Protein AF-A0AAV4A897-F1 (afdb_monomer)

Structure (mmCIF, N/CA/C/O backbone):
data_AF-A0AAV4A897-F1
#
_entry.id   AF-A0AAV4A897-F1
#
loop_
_atom_site.group_PDB
_atom_site.id
_atom_site.type_symbol
_atom_site.label_atom_id
_atom_site.label_alt_id
_atom_site.label_comp_id
_atom_site.label_asym_id
_atom_site.label_entity_id
_atom_site.label_seq_id
_atom_site.pdbx_PDB_ins_code
_atom_site.Cartn_x
_atom_site.Cartn_y
_atom_site.Cartn_z
_atom_site.occupancy
_atom_site.B_iso_or_equiv
_atom_site.auth_seq_id
_atom_site.auth_comp_id
_atom_site.auth_asym_id
_atom_site.auth_atom_id
_atom_site.pdbx_PDB_model_num
ATOM 1 N N . MET A 1 1 ? -4.671 37.071 17.612 1.00 38.84 1 MET A N 1
ATOM 2 C CA . MET A 1 1 ? -4.736 35.787 16.879 1.00 38.84 1 MET A CA 1
ATOM 3 C C . MET A 1 1 ? -3.313 35.300 16.683 1.00 38.84 1 MET A C 1
ATOM 5 O O . MET A 1 1 ? -2.559 36.040 16.060 1.00 38.84 1 MET A O 1
ATOM 9 N N . PRO A 1 2 ? -2.900 34.143 17.225 1.00 38.94 2 PRO A N 1
ATOM 10 C CA . PRO A 1 2 ? -1.645 33.551 16.794 1.00 38.94 2 PRO A CA 1
ATOM 11 C C . PRO A 1 2 ? -1.802 33.059 15.344 1.00 38.94 2 PRO A C 1
ATOM 13 O O . PRO A 1 2 ? -2.909 32.668 14.957 1.00 38.94 2 PRO A O 1
ATOM 16 N N . PRO A 1 3 ? -0.744 33.116 14.521 1.00 38.81 3 PRO A N 1
ATOM 17 C CA . PRO A 1 3 ? -0.807 32.648 13.144 1.00 38.81 3 PRO A CA 1
ATOM 18 C C . PRO A 1 3 ? -1.115 31.147 13.117 1.00 38.81 3 PRO A C 1
ATOM 20 O O . PRO A 1 3 ? -0.417 30.345 13.740 1.00 38.81 3 PRO A O 1
ATOM 23 N N . LEU A 1 4 ? -2.169 30.770 12.390 1.00 30.62 4 LEU A N 1
ATOM 24 C CA . LEU A 1 4 ? -2.456 29.379 12.061 1.00 30.62 4 LEU A CA 1
ATOM 25 C C . LEU A 1 4 ? -1.345 28.907 11.114 1.00 30.62 4 LEU A C 1
ATOM 27 O O . LEU A 1 4 ? -1.314 29.287 9.945 1.00 30.62 4 LEU A O 1
ATOM 31 N N . LYS A 1 5 ? -0.401 28.109 11.615 1.00 40.81 5 LYS A N 1
ATOM 32 C CA . LYS A 1 5 ? 0.577 27.428 10.765 1.00 40.81 5 LYS A CA 1
ATOM 33 C C . LYS A 1 5 ? -0.136 26.257 10.089 1.00 40.81 5 LYS A C 1
ATOM 35 O O . LYS A 1 5 ? -0.139 25.146 10.607 1.00 40.81 5 LYS A O 1
ATOM 40 N N . ALA A 1 6 ? -0.817 26.537 8.982 1.00 40.38 6 ALA A N 1
ATOM 41 C CA . ALA A 1 6 ? -1.413 25.507 8.144 1.00 40.38 6 ALA A CA 1
ATOM 42 C C . ALA A 1 6 ? -0.297 24.809 7.350 1.00 40.38 6 ALA A C 1
ATOM 44 O O . ALA A 1 6 ? 0.425 25.445 6.587 1.00 40.38 6 ALA A O 1
ATOM 45 N N . PHE A 1 7 ? -0.137 23.509 7.587 1.00 42.56 7 PHE A N 1
ATOM 46 C CA . PHE A 1 7 ? 0.743 22.605 6.848 1.00 42.56 7 PHE A CA 1
ATOM 47 C C . PHE A 1 7 ? -0.087 21.992 5.711 1.00 42.56 7 PHE A C 1
ATOM 49 O O . PHE A 1 7 ? -0.765 20.990 5.912 1.00 42.56 7 PHE A O 1
ATOM 56 N N . MET A 1 8 ? -0.107 22.619 4.537 1.00 52.78 8 MET A N 1
ATOM 57 C CA . MET A 1 8 ? -0.691 22.024 3.328 1.00 52.78 8 MET A CA 1
ATOM 58 C C . MET A 1 8 ? 0.331 22.128 2.198 1.00 52.78 8 MET A C 1
ATOM 60 O O . MET A 1 8 ? 0.212 22.973 1.318 1.00 52.78 8 MET A O 1
ATOM 64 N N . ASP A 1 9 ? 1.359 21.281 2.268 1.00 69.38 9 ASP A N 1
ATOM 65 C CA . ASP A 1 9 ? 2.384 21.154 1.221 1.00 69.38 9 ASP A CA 1
ATOM 66 C C . ASP A 1 9 ? 2.039 20.040 0.209 1.00 69.38 9 ASP A C 1
ATOM 68 O O . ASP A 1 9 ? 2.544 20.049 -0.914 1.00 69.38 9 ASP A O 1
ATOM 72 N N . ASP A 1 10 ? 1.164 19.099 0.585 1.00 75.56 10 ASP A N 1
ATOM 73 C CA . ASP A 1 10 ? 0.834 17.914 -0.210 1.00 75.56 10 ASP A CA 1
ATOM 74 C C . ASP A 1 10 ? -0.560 18.033 -0.848 1.00 75.56 10 ASP A C 1
ATOM 76 O O . ASP A 1 10 ? -1.549 18.357 -0.191 1.00 75.56 10 ASP A O 1
ATOM 80 N N . THR A 1 11 ? -0.649 17.750 -2.150 1.00 76.50 11 THR A N 1
ATOM 81 C CA . THR A 1 11 ? -1.898 17.730 -2.932 1.00 76.50 11 THR A CA 1
ATOM 82 C C . THR A 1 11 ? -2.012 16.393 -3.660 1.00 76.50 11 THR A C 1
ATOM 84 O O . THR A 1 11 ? -1.052 15.949 -4.284 1.00 76.50 11 THR A O 1
ATOM 87 N N . THR A 1 12 ? -3.184 15.754 -3.601 1.00 82.75 12 THR A N 1
ATOM 88 C CA . THR A 1 12 ? -3.476 14.498 -4.316 1.00 82.75 12 THR A CA 1
ATOM 89 C C . THR A 1 12 ? -4.586 14.725 -5.337 1.00 82.75 12 THR A C 1
ATOM 91 O O . THR A 1 12 ? -5.592 15.359 -5.026 1.00 82.75 12 THR A O 1
ATOM 94 N N . ILE A 1 13 ? -4.411 14.200 -6.551 1.00 82.75 13 ILE A N 1
ATOM 95 C CA . ILE A 1 13 ? -5.357 14.335 -7.666 1.00 82.75 13 ILE A CA 1
ATOM 96 C C . ILE A 1 13 ? -5.696 12.935 -8.165 1.00 82.75 13 ILE A C 1
ATOM 98 O O . ILE A 1 13 ? -4.797 12.136 -8.423 1.00 82.75 13 ILE A O 1
ATOM 102 N N . ILE A 1 14 ? -6.987 12.647 -8.320 1.00 85.62 14 ILE A N 1
ATOM 103 C CA . ILE A 1 14 ? -7.479 11.378 -8.857 1.00 85.62 14 ILE A CA 1
ATOM 104 C C . ILE A 1 14 ? -8.308 11.696 -10.098 1.00 85.62 14 ILE A C 1
ATOM 106 O O . ILE A 1 14 ? -9.318 12.393 -10.017 1.00 85.62 14 ILE A O 1
ATOM 110 N N . CYS A 1 15 ? -7.879 11.181 -11.246 1.00 85.75 15 CYS A N 1
ATOM 111 C CA . CYS A 1 15 ? -8.521 11.406 -12.537 1.00 85.75 15 CYS A CA 1
ATOM 112 C C . CYS A 1 15 ? -8.692 10.075 -13.271 1.00 85.75 15 CYS A C 1
ATOM 114 O O . CYS A 1 15 ? -7.855 9.181 -13.163 1.00 85.75 15 CYS A O 1
ATOM 116 N N . SER A 1 16 ? -9.775 9.950 -14.039 1.00 86.81 16 SER A N 1
ATOM 117 C CA . SER A 1 16 ? -10.084 8.730 -14.800 1.00 86.81 16 SER A CA 1
ATOM 118 C C . SER A 1 16 ? -9.515 8.737 -16.224 1.00 86.81 16 SER A C 1
ATOM 120 O O . SER A 1 16 ? -9.394 7.677 -16.839 1.00 86.81 16 SER A O 1
ATOM 122 N N . LYS A 1 17 ? -9.162 9.916 -16.756 1.00 87.31 17 LYS A N 1
ATOM 123 C CA . LYS A 1 17 ? -8.673 10.117 -18.127 1.00 87.31 17 LYS A CA 1
ATOM 124 C C . LYS A 1 17 ? -7.277 10.725 -18.129 1.00 87.31 17 LYS A C 1
ATOM 126 O O . LYS A 1 17 ? -7.036 11.725 -17.464 1.00 87.31 17 LYS A O 1
ATOM 131 N N . GLU A 1 18 ? -6.391 10.167 -18.950 1.00 88.12 18 GLU A N 1
ATOM 132 C CA . GLU A 1 18 ? -5.000 10.616 -19.073 1.00 88.12 18 GLU A CA 1
ATOM 133 C C . GLU A 1 18 ? -4.883 12.083 -19.526 1.00 88.12 18 GLU A C 1
ATOM 135 O O . GLU A 1 18 ? -4.184 12.869 -18.887 1.00 88.12 18 GLU A O 1
ATOM 140 N N . ASP A 1 19 ? -5.602 12.474 -20.584 1.00 89.38 19 ASP A N 1
ATOM 141 C CA . ASP A 1 19 ? -5.562 13.843 -21.124 1.00 89.38 19 ASP A CA 1
ATOM 142 C C . ASP A 1 19 ? -6.031 14.891 -20.110 1.00 89.38 19 ASP A C 1
ATOM 144 O O . ASP A 1 19 ? -5.521 16.011 -20.062 1.00 89.38 19 ASP A O 1
ATOM 148 N N . GLU A 1 20 ? -7.016 14.527 -19.291 1.00 89.88 20 GLU A N 1
ATOM 149 C CA . GLU A 1 20 ? -7.545 15.389 -18.242 1.00 89.88 20 GLU A CA 1
ATOM 150 C C . GLU A 1 20 ? -6.505 15.593 -17.141 1.00 89.88 20 GLU A C 1
ATOM 152 O O . GLU A 1 20 ? -6.225 16.735 -16.776 1.00 89.88 20 GLU A O 1
ATOM 157 N N . THR A 1 21 ? -5.853 14.514 -16.696 1.00 88.81 21 THR A N 1
ATOM 158 C CA . THR A 1 21 ? -4.744 14.587 -15.740 1.00 88.81 21 THR A CA 1
ATOM 159 C C . THR A 1 21 ? -3.630 15.496 -16.253 1.00 88.81 21 THR A C 1
ATOM 161 O O . THR A 1 21 ? -3.176 16.371 -15.521 1.00 88.81 21 THR A O 1
ATOM 164 N N . ARG A 1 22 ? -3.216 15.348 -17.522 1.00 89.62 22 ARG A N 1
ATOM 165 C CA . ARG A 1 22 ? -2.168 16.195 -18.124 1.00 89.62 22 ARG A CA 1
ATOM 166 C C . ARG A 1 22 ? -2.551 17.675 -18.079 1.00 89.62 22 ARG A C 1
ATOM 168 O O . ARG A 1 22 ? -1.757 18.492 -17.625 1.00 89.62 22 ARG A O 1
ATOM 175 N N . ARG A 1 23 ? -3.783 18.016 -18.474 1.00 90.38 23 ARG A N 1
ATOM 176 C CA . ARG A 1 23 ? -4.293 19.400 -18.436 1.00 90.38 23 ARG A CA 1
ATOM 177 C C . ARG A 1 23 ? -4.340 19.973 -17.022 1.00 90.38 23 ARG A C 1
ATOM 179 O O . ARG A 1 23 ? -3.992 21.135 -16.826 1.00 90.38 23 ARG A O 1
ATOM 186 N N . ILE A 1 24 ? -4.785 19.176 -16.051 1.00 90.00 24 ILE A N 1
ATOM 187 C CA . ILE A 1 24 ? -4.862 19.597 -14.649 1.00 90.00 24 ILE A CA 1
ATOM 188 C C . ILE A 1 24 ? -3.462 19.855 -14.094 1.00 90.00 24 ILE A C 1
ATOM 190 O O . ILE A 1 24 ? -3.252 20.888 -13.463 1.00 90.00 24 ILE A O 1
ATOM 194 N N . LEU A 1 25 ? -2.503 18.963 -14.359 1.00 88.88 25 LEU A N 1
ATOM 195 C CA . LEU A 1 25 ? -1.125 19.121 -13.896 1.00 88.88 25 LEU A CA 1
ATOM 196 C C . LEU A 1 25 ? -0.471 20.378 -14.471 1.00 88.88 25 LEU A C 1
ATOM 198 O O . LEU A 1 25 ? 0.101 21.141 -13.702 1.00 88.88 25 LEU A O 1
ATOM 202 N N . THR A 1 26 ? -0.626 20.650 -15.772 1.00 89.25 26 THR A N 1
ATOM 203 C CA . THR A 1 26 ? -0.133 21.899 -16.380 1.00 89.25 26 THR A CA 1
ATOM 204 C C . THR A 1 26 ? -0.735 23.124 -15.699 1.00 89.25 26 THR A C 1
ATOM 206 O O . THR A 1 26 ? -0.014 24.025 -15.286 1.00 89.25 26 THR A O 1
ATOM 209 N N . ARG A 1 27 ? -2.058 23.137 -15.501 1.00 89.50 27 ARG A N 1
ATOM 210 C CA . ARG A 1 27 ? -2.734 24.280 -14.881 1.00 89.50 27 ARG A CA 1
ATOM 211 C C . ARG A 1 27 ? -2.333 24.482 -13.419 1.00 89.50 27 ARG A C 1
ATOM 213 O O . ARG A 1 27 ? -2.303 25.614 -12.948 1.00 89.50 27 ARG A O 1
ATOM 220 N N . LEU A 1 28 ? -2.063 23.404 -12.689 1.00 88.12 28 LEU A N 1
ATOM 221 C CA . LEU A 1 28 ? -1.556 23.492 -11.323 1.00 88.12 28 LEU A CA 1
ATOM 222 C C . LEU A 1 28 ? -0.128 24.022 -11.283 1.00 88.12 28 LEU A C 1
ATOM 224 O O . LEU A 1 28 ? 0.173 24.824 -10.407 1.00 88.12 28 LEU A O 1
ATOM 228 N N . ASP A 1 29 ? 0.721 23.620 -12.224 1.00 87.38 29 ASP A N 1
ATOM 229 C CA . ASP A 1 29 ? 2.084 24.140 -12.339 1.00 87.38 29 ASP A CA 1
ATOM 230 C C . ASP A 1 29 ? 2.070 25.656 -12.606 1.00 87.38 29 ASP A C 1
ATOM 232 O O . ASP A 1 29 ? 2.740 26.418 -11.909 1.00 87.38 29 ASP A O 1
ATOM 236 N N . ASP A 1 30 ? 1.193 26.114 -13.509 1.00 85.62 30 ASP A N 1
ATOM 237 C CA . ASP A 1 30 ? 0.976 27.541 -13.785 1.00 85.62 30 ASP A CA 1
ATOM 238 C C . ASP A 1 30 ? 0.516 28.309 -12.534 1.00 85.62 30 ASP A C 1
ATOM 240 O O . ASP A 1 30 ? 1.009 29.401 -12.241 1.00 85.62 30 ASP A O 1
ATOM 244 N N . LEU A 1 31 ? -0.427 27.743 -11.772 1.00 85.75 31 LEU A N 1
ATOM 245 C CA . LEU A 1 31 ? -0.936 28.353 -10.540 1.00 85.75 31 LEU A CA 1
ATOM 246 C C . LEU A 1 31 ? 0.133 28.417 -9.447 1.00 85.75 31 LEU A C 1
ATOM 248 O O . LEU A 1 31 ? 0.250 29.437 -8.767 1.00 85.75 31 LEU A O 1
ATOM 252 N N . MET A 1 32 ? 0.920 27.354 -9.279 1.00 84.44 32 MET A N 1
ATOM 253 C CA . MET A 1 32 ? 2.013 27.334 -8.308 1.00 84.44 32 MET A CA 1
ATOM 254 C C . MET A 1 32 ? 3.081 28.355 -8.684 1.00 84.44 32 MET A C 1
ATOM 256 O O . MET A 1 32 ? 3.470 29.159 -7.836 1.00 84.44 32 MET A O 1
ATOM 260 N N . SER A 1 33 ? 3.454 28.411 -9.964 1.00 84.25 33 SER A N 1
ATOM 261 C CA . SER A 1 33 ? 4.367 29.419 -10.502 1.00 84.25 33 SER A CA 1
ATOM 262 C C . SER A 1 33 ? 3.859 30.843 -10.244 1.00 84.25 33 SER A C 1
ATOM 264 O O . SER A 1 33 ? 4.605 31.693 -9.747 1.00 84.25 33 SER A O 1
ATOM 266 N N . TRP A 1 34 ? 2.561 31.099 -10.457 1.00 84.81 34 TRP A N 1
ATOM 267 C CA . TRP A 1 34 ? 1.932 32.393 -10.160 1.00 84.81 34 TRP A CA 1
ATOM 268 C C . TRP A 1 34 ? 2.015 32.767 -8.672 1.00 84.81 34 TRP A C 1
ATOM 270 O O . TRP A 1 34 ? 2.308 33.913 -8.325 1.00 84.81 34 TRP A O 1
ATOM 280 N N . CYS A 1 35 ? 1.850 31.786 -7.785 1.00 85.44 35 CYS A N 1
ATOM 281 C CA . CYS A 1 35 ? 2.023 31.935 -6.340 1.00 85.44 35 CYS A CA 1
ATOM 282 C C . CYS A 1 35 ? 3.497 31.999 -5.891 1.00 85.44 35 CYS A C 1
ATOM 284 O O . CYS A 1 35 ? 3.757 32.081 -4.689 1.00 85.44 35 CYS A O 1
ATOM 286 N N . ARG A 1 36 ? 4.466 31.983 -6.822 1.00 84.00 36 ARG A N 1
ATOM 287 C CA . ARG A 1 36 ? 5.915 31.881 -6.554 1.00 84.00 36 ARG A CA 1
ATOM 288 C C . ARG A 1 36 ? 6.293 30.628 -5.757 1.00 84.00 36 ARG A C 1
ATOM 290 O O . ARG A 1 36 ? 7.209 30.654 -4.934 1.00 84.00 36 ARG A O 1
ATOM 297 N N . MET A 1 37 ? 5.574 29.541 -5.998 1.00 84.38 37 MET A N 1
ATOM 298 C CA . MET A 1 37 ? 5.828 28.213 -5.457 1.00 84.38 37 MET A CA 1
ATOM 299 C C . MET A 1 37 ? 6.210 27.263 -6.594 1.00 84.38 37 MET A C 1
ATOM 301 O O . MET A 1 37 ? 5.876 27.488 -7.752 1.00 84.38 37 MET A O 1
ATOM 305 N N . GLU A 1 38 ? 6.900 26.179 -6.260 1.00 83.94 38 GLU A N 1
ATOM 306 C CA . GLU A 1 38 ? 7.321 25.173 -7.234 1.00 83.94 38 GLU A CA 1
ATOM 307 C C . GLU A 1 38 ? 7.051 23.782 -6.666 1.00 83.94 38 GLU A C 1
ATOM 309 O O . GLU A 1 38 ? 7.370 23.491 -5.503 1.00 83.94 38 GLU A O 1
ATOM 314 N N . PHE A 1 39 ? 6.479 22.904 -7.487 1.00 84.25 39 PHE A N 1
ATOM 315 C CA . PHE A 1 39 ? 6.417 21.493 -7.146 1.00 84.25 39 PHE A CA 1
ATOM 316 C C . PHE A 1 39 ? 7.813 20.892 -7.183 1.00 84.25 39 PHE A C 1
ATOM 318 O O . PHE A 1 39 ? 8.571 21.093 -8.119 1.00 84.25 39 PHE A O 1
ATOM 325 N N . LYS A 1 40 ? 8.150 20.076 -6.185 1.00 83.69 40 LYS A N 1
ATOM 326 C CA . LYS A 1 40 ? 9.402 19.313 -6.194 1.00 83.69 40 LYS A CA 1
ATOM 327 C C . LYS A 1 40 ? 9.151 17.997 -6.922 1.00 83.69 40 LYS A C 1
ATOM 329 O O . LYS A 1 40 ? 8.539 17.111 -6.313 1.00 83.69 40 LYS A O 1
ATOM 334 N N . PRO A 1 41 ? 9.656 17.766 -8.146 1.00 82.00 41 PRO A N 1
ATOM 335 C CA . PRO A 1 41 ? 9.303 16.546 -8.874 1.00 82.00 41 PRO A CA 1
ATOM 336 C C . PRO A 1 41 ? 9.863 15.299 -8.189 1.00 82.00 41 PRO A C 1
ATOM 338 O O . PRO A 1 41 ? 9.193 14.278 -8.086 1.00 82.00 41 PRO A O 1
ATOM 341 N N . LYS A 1 42 ? 11.035 15.426 -7.547 1.00 76.88 42 LYS A N 1
ATOM 342 C CA . LYS A 1 42 ? 11.621 14.387 -6.677 1.00 76.88 42 LYS A CA 1
ATOM 343 C C . LYS A 1 42 ? 10.712 13.960 -5.519 1.00 76.88 42 LYS A C 1
ATOM 345 O O . LYS A 1 42 ? 10.880 12.852 -5.005 1.00 76.88 42 LYS A O 1
ATOM 350 N N . LYS A 1 43 ? 9.782 14.816 -5.085 1.00 78.94 43 LYS A N 1
ATOM 351 C CA . LYS A 1 43 ? 8.792 14.522 -4.036 1.00 78.94 43 LYS A CA 1
ATOM 352 C C . LYS A 1 43 ? 7.399 14.211 -4.587 1.00 78.94 43 LYS A C 1
ATOM 354 O O . LYS A 1 43 ? 6.613 13.596 -3.884 1.00 78.94 43 LYS A O 1
ATOM 359 N N . SER A 1 44 ? 7.123 14.584 -5.831 1.00 82.06 44 SER A N 1
ATOM 360 C CA . SER A 1 44 ? 5.859 14.292 -6.502 1.00 82.06 44 SER A CA 1
ATOM 361 C C . SER A 1 44 ? 5.808 12.815 -6.890 1.00 82.06 44 SER A C 1
ATOM 363 O O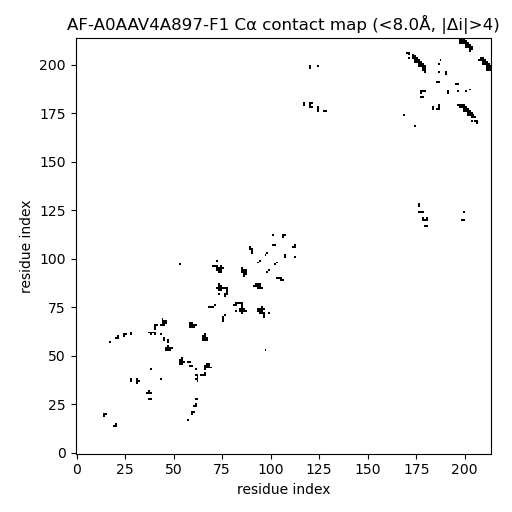 . SER A 1 44 ? 6.843 12.208 -7.173 1.00 82.06 44 SER A O 1
ATOM 365 N N . ARG A 1 45 ? 4.623 12.206 -6.880 1.00 81.12 45 ARG A N 1
ATOM 366 C CA . ARG A 1 45 ? 4.411 10.809 -7.290 1.00 81.12 45 ARG A CA 1
ATOM 367 C C . ARG A 1 45 ? 3.206 10.737 -8.215 1.00 81.12 45 ARG A C 1
ATOM 369 O O . ARG A 1 45 ? 2.263 11.503 -8.045 1.00 81.12 45 ARG A O 1
ATOM 376 N N . SER A 1 46 ? 3.244 9.826 -9.180 1.00 85.94 46 SER A N 1
ATOM 377 C CA . SER A 1 46 ? 2.097 9.525 -10.031 1.00 85.94 46 SER A CA 1
ATOM 378 C C . SER A 1 46 ? 1.942 8.011 -10.158 1.00 85.94 46 SER A C 1
ATOM 380 O O . SER A 1 46 ? 2.933 7.279 -10.142 1.00 85.94 46 SER A O 1
ATOM 382 N N . LEU A 1 47 ? 0.694 7.550 -10.229 1.00 82.88 47 LEU A N 1
ATOM 383 C CA . LEU A 1 47 ? 0.349 6.144 -10.393 1.00 82.88 47 LEU A CA 1
ATOM 384 C C . LEU A 1 47 ? -0.779 6.035 -11.417 1.00 82.88 47 LEU A C 1
ATOM 386 O O . LEU A 1 47 ? -1.857 6.595 -11.224 1.00 82.88 47 LEU A O 1
ATOM 390 N N . SER A 1 48 ? -0.523 5.298 -12.491 1.00 83.31 48 SER A N 1
ATOM 391 C CA . SER A 1 48 ? -1.484 5.042 -13.562 1.00 83.31 48 SER A CA 1
ATOM 392 C C . SER A 1 48 ? -2.003 3.614 -13.436 1.00 83.31 48 SER A C 1
ATOM 394 O O . SER A 1 48 ? -1.210 2.677 -13.377 1.00 83.31 48 SER A O 1
ATOM 396 N N . ILE A 1 49 ? -3.324 3.429 -13.396 1.00 82.12 49 ILE A N 1
ATOM 397 C CA . ILE A 1 49 ? -3.953 2.106 -13.278 1.00 82.12 49 ILE A CA 1
ATOM 398 C C . ILE A 1 49 ? -4.936 1.913 -14.432 1.00 82.12 49 ILE A C 1
ATOM 400 O O . ILE A 1 49 ? -5.841 2.720 -14.636 1.00 82.12 49 ILE A O 1
ATOM 404 N N . ARG A 1 50 ? -4.796 0.808 -15.169 1.00 80.94 50 ARG A N 1
ATOM 405 C CA . ARG A 1 50 ? -5.686 0.414 -16.265 1.00 80.94 50 ARG A CA 1
ATOM 406 C C . ARG A 1 50 ? -6.161 -1.019 -16.043 1.00 80.94 50 ARG A C 1
ATOM 408 O O . ARG A 1 50 ? -5.358 -1.941 -15.951 1.00 80.94 50 ARG A O 1
ATOM 415 N N . ARG A 1 51 ? -7.485 -1.219 -15.971 1.00 82.88 51 ARG A N 1
ATOM 416 C CA . ARG A 1 51 ? -8.118 -2.540 -15.739 1.00 82.88 51 ARG A CA 1
ATOM 417 C C . ARG A 1 51 ? -7.549 -3.276 -14.511 1.00 82.88 51 ARG A C 1
ATOM 419 O O . ARG A 1 51 ? -7.278 -4.471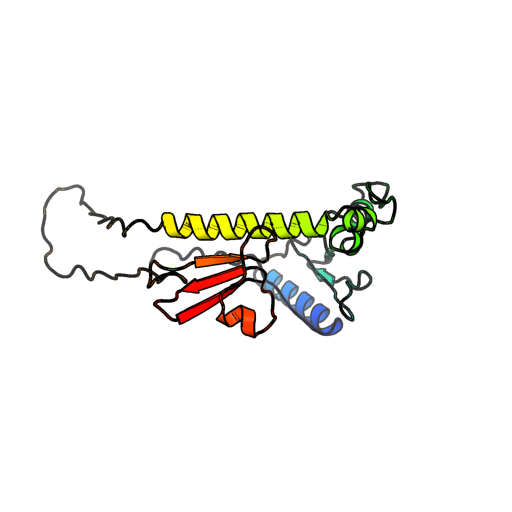 -14.570 1.00 82.88 51 ARG A O 1
ATOM 426 N N . GLY A 1 52 ? -7.332 -2.543 -13.417 1.00 75.38 52 GLY A N 1
ATOM 427 C CA . GLY A 1 52 ? -6.817 -3.096 -12.159 1.00 75.38 52 GLY A CA 1
ATOM 428 C C . GLY A 1 52 ? -5.323 -3.438 -12.155 1.00 75.38 52 GLY A C 1
ATOM 429 O O . GLY A 1 52 ? -4.843 -3.983 -11.169 1.00 75.38 52 GLY A O 1
ATOM 430 N N . LYS A 1 53 ? -4.581 -3.119 -13.223 1.00 70.69 53 LYS A N 1
ATOM 431 C CA . LYS A 1 53 ? -3.124 -3.283 -13.292 1.00 70.69 53 LYS A CA 1
ATOM 432 C C . LYS A 1 53 ? -2.437 -1.934 -13.420 1.00 70.69 53 LYS A C 1
ATOM 434 O O . LYS A 1 53 ? -2.992 -1.017 -14.023 1.00 70.69 53 LYS A O 1
ATOM 439 N N . ILE A 1 54 ? -1.236 -1.824 -12.862 1.00 76.88 54 ILE A N 1
ATOM 440 C CA . ILE A 1 54 ? -0.405 -0.627 -13.007 1.00 76.88 54 ILE A CA 1
ATOM 441 C C . ILE A 1 54 ? 0.019 -0.516 -14.476 1.00 76.88 54 ILE A C 1
ATOM 443 O O . ILE A 1 54 ? 0.532 -1.473 -15.053 1.00 76.88 54 ILE A O 1
ATOM 447 N N . ASP A 1 55 ? -0.225 0.642 -15.082 1.00 78.81 55 ASP A N 1
ATOM 448 C CA . ASP A 1 55 ? 0.152 0.942 -16.461 1.00 78.81 55 ASP A CA 1
ATOM 449 C C . ASP A 1 55 ? 1.421 1.801 -16.470 1.00 78.81 55 ASP A C 1
ATOM 451 O O . ASP A 1 55 ? 1.369 3.029 -16.420 1.00 78.81 55 ASP A O 1
ATOM 455 N N . GLU A 1 56 ? 2.582 1.142 -16.503 1.00 73.12 56 GLU A N 1
ATOM 456 C CA . GLU A 1 56 ? 3.889 1.813 -16.490 1.00 73.12 56 GLU A CA 1
ATOM 457 C C . GLU A 1 56 ? 4.188 2.612 -17.772 1.00 73.12 56 GLU A C 1
ATOM 459 O O . GLU A 1 56 ? 5.151 3.380 -17.792 1.00 73.12 56 GLU A O 1
ATOM 464 N N . ALA A 1 57 ? 3.401 2.435 -18.842 1.00 74.75 57 ALA A N 1
ATOM 465 C CA . ALA A 1 57 ? 3.585 3.175 -20.088 1.00 74.75 57 ALA A CA 1
ATOM 466 C C . ALA A 1 57 ? 3.061 4.615 -19.986 1.00 74.75 57 ALA A C 1
ATOM 468 O O . ALA A 1 57 ? 3.521 5.490 -20.721 1.00 74.75 57 ALA A O 1
ATOM 469 N N . ILE A 1 58 ? 2.118 4.872 -19.074 1.00 80.19 58 ILE A N 1
ATOM 470 C CA . ILE A 1 58 ? 1.566 6.207 -18.855 1.00 80.19 58 ILE A CA 1
ATOM 471 C C . ILE A 1 58 ? 2.332 6.894 -17.735 1.00 80.19 58 ILE A C 1
ATOM 473 O O . ILE A 1 58 ? 2.178 6.568 -16.555 1.00 80.19 58 ILE A O 1
ATOM 477 N N . THR A 1 59 ? 3.090 7.916 -18.111 1.00 80.06 59 THR A N 1
ATOM 478 C CA . THR A 1 59 ? 3.774 8.802 -17.176 1.00 80.06 59 THR A CA 1
ATOM 479 C C . THR A 1 59 ? 3.266 10.232 -17.288 1.00 80.06 59 THR A C 1
ATOM 481 O O . THR A 1 59 ? 2.856 10.709 -18.356 1.00 80.06 59 THR A O 1
ATOM 484 N N . PHE A 1 60 ? 3.308 10.931 -16.159 1.00 85.44 60 PHE A N 1
ATOM 485 C CA . PHE A 1 60 ? 2.921 12.329 -16.048 1.00 85.44 60 PHE A CA 1
ATOM 486 C C . PHE A 1 60 ? 4.132 13.192 -15.725 1.00 85.44 60 PHE A C 1
ATOM 488 O O . PHE A 1 60 ? 5.117 12.714 -15.170 1.00 85.44 60 PHE A O 1
ATOM 495 N N . THR A 1 61 ? 4.064 14.469 -16.074 1.00 84.38 61 THR A N 1
ATOM 496 C CA . THR A 1 61 ? 5.139 15.437 -15.847 1.00 84.38 61 THR A CA 1
ATOM 497 C C . THR A 1 61 ? 4.669 16.530 -14.902 1.00 84.38 61 THR A C 1
ATOM 499 O O . THR A 1 61 ? 3.547 17.013 -15.039 1.00 84.38 61 THR A O 1
ATOM 502 N N . VAL A 1 62 ? 5.530 16.924 -13.968 1.00 83.12 62 VAL A N 1
ATOM 503 C CA . VAL A 1 62 ? 5.330 18.053 -13.048 1.00 83.12 62 VAL A CA 1
ATOM 504 C C . VAL A 1 62 ? 6.617 18.872 -13.042 1.00 83.12 62 VAL A C 1
ATOM 506 O O . VAL A 1 62 ? 7.687 18.269 -12.925 1.00 83.12 62 VAL A O 1
ATOM 509 N N . ALA A 1 63 ? 6.529 20.199 -13.197 1.00 79.81 63 ALA A N 1
ATOM 510 C CA . ALA A 1 63 ? 7.682 21.089 -13.372 1.00 79.81 63 ALA A CA 1
ATOM 511 C C . ALA A 1 63 ? 8.699 20.526 -14.386 1.00 79.81 63 ALA A C 1
ATOM 513 O O . ALA A 1 63 ? 9.872 20.312 -14.082 1.00 79.81 63 ALA A O 1
ATOM 514 N N . GLU A 1 64 ? 8.193 20.171 -15.575 1.00 77.81 64 GLU A N 1
ATOM 515 C CA . GLU A 1 64 ? 8.947 19.612 -16.715 1.00 77.81 64 GLU A CA 1
ATOM 516 C C . GLU A 1 64 ? 9.676 18.277 -16.460 1.00 77.81 64 GLU A C 1
ATOM 518 O O . GLU A 1 64 ? 10.363 17.755 -17.339 1.00 77.81 64 GLU A O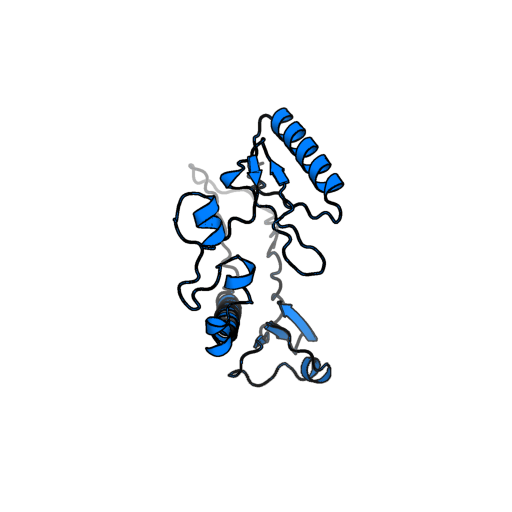 1
ATOM 523 N N . GLN A 1 65 ? 9.501 17.661 -15.289 1.00 77.94 65 GLN A N 1
ATOM 524 C CA . GLN A 1 65 ? 10.121 16.385 -14.945 1.00 77.94 65 GLN A CA 1
ATOM 525 C C . GLN A 1 65 ? 9.086 15.266 -14.904 1.00 77.94 65 GLN A C 1
ATOM 527 O O . GLN A 1 65 ? 8.004 15.405 -14.337 1.00 77.94 65 GLN A O 1
ATOM 532 N N . CYS A 1 66 ? 9.436 14.124 -15.496 1.00 73.38 66 CYS A N 1
ATOM 533 C CA . CYS A 1 66 ? 8.620 12.919 -15.447 1.00 73.38 66 CYS A CA 1
ATOM 534 C C . CYS A 1 66 ? 8.524 12.404 -14.006 1.00 73.38 66 CYS A C 1
ATOM 536 O O . CYS A 1 66 ? 9.531 12.124 -13.353 1.00 73.38 66 CYS A O 1
ATOM 538 N N . VAL A 1 67 ? 7.297 12.264 -13.527 1.00 73.88 67 VAL A N 1
ATOM 539 C CA . VAL A 1 67 ? 6.963 11.748 -12.212 1.00 73.88 67 VAL A CA 1
ATOM 540 C C . VAL A 1 67 ? 6.403 10.346 -12.401 1.00 73.88 67 VAL A C 1
ATOM 542 O O . VAL A 1 67 ? 5.328 10.176 -12.970 1.00 73.88 67 VAL A O 1
ATOM 545 N N . TYR A 1 68 ? 7.128 9.338 -11.931 1.00 68.75 68 TYR A N 1
ATOM 546 C CA . TYR A 1 68 ? 6.723 7.932 -11.952 1.00 68.75 68 TYR A CA 1
ATOM 547 C C . TYR A 1 68 ? 6.567 7.406 -10.521 1.00 68.75 68 TYR A C 1
ATOM 549 O O . TYR A 1 68 ? 6.961 8.067 -9.553 1.00 68.75 68 TYR A O 1
ATOM 557 N N . ASP A 1 69 ? 5.979 6.220 -10.380 1.00 63.44 69 ASP A N 1
ATOM 558 C CA . ASP A 1 69 ? 5.999 5.475 -9.125 1.00 63.44 69 ASP A CA 1
ATOM 559 C C . ASP A 1 69 ? 7.464 5.242 -8.716 1.00 63.44 69 ASP A C 1
ATOM 561 O O . ASP A 1 69 ? 8.206 4.544 -9.405 1.00 63.44 69 ASP A O 1
ATOM 565 N N . LEU A 1 70 ? 7.904 5.885 -7.626 1.00 61.22 70 LEU A N 1
ATOM 566 C CA . LEU A 1 70 ? 9.272 5.762 -7.106 1.00 61.22 70 LEU A CA 1
ATOM 567 C C . LEU A 1 70 ? 9.370 4.735 -5.981 1.00 61.22 70 LEU A C 1
ATOM 569 O O . LEU A 1 70 ? 10.332 4.797 -5.205 1.00 61.22 70 LEU A O 1
ATOM 573 N N . LEU A 1 71 ? 8.406 3.816 -5.840 1.00 71.06 71 LEU A N 1
ATOM 574 C CA . LEU A 1 71 ? 8.643 2.674 -4.968 1.00 71.06 71 LEU A CA 1
ATOM 575 C C . LEU A 1 71 ? 9.989 2.049 -5.370 1.00 71.06 71 LEU A C 1
ATOM 577 O O . LEU A 1 71 ? 10.245 1.886 -6.570 1.00 71.06 71 LEU A O 1
ATOM 581 N N . PRO A 1 72 ? 10.887 1.781 -4.404 1.00 74.31 72 PRO A N 1
ATOM 582 C CA . PRO A 1 72 ? 12.274 1.407 -4.668 1.00 74.31 72 PRO A CA 1
ATOM 583 C C . PRO A 1 72 ? 12.382 -0.051 -5.149 1.00 74.31 72 PRO A C 1
ATOM 585 O O . PRO A 1 72 ? 13.112 -0.857 -4.580 1.00 74.31 72 PRO A O 1
ATOM 588 N N . SER A 1 73 ? 11.629 -0.405 -6.191 1.00 85.56 73 SER A N 1
ATOM 589 C CA . SER A 1 73 ? 11.769 -1.647 -6.939 1.00 85.56 73 SER A CA 1
ATOM 590 C C . SER A 1 73 ? 13.062 -1.602 -7.756 1.00 85.56 73 SER A C 1
ATOM 592 O O . SER A 1 73 ? 13.482 -0.533 -8.208 1.00 85.56 73 SER A O 1
ATOM 594 N N . ASN A 1 74 ? 13.717 -2.744 -7.971 1.00 88.62 74 ASN A N 1
ATOM 595 C CA . ASN A 1 74 ? 14.961 -2.763 -8.742 1.00 88.62 74 ASN A CA 1
ATOM 596 C C . ASN A 1 74 ? 14.755 -2.258 -10.176 1.00 88.62 74 ASN A C 1
ATOM 598 O O . ASN A 1 74 ? 15.643 -1.590 -10.693 1.00 88.62 74 ASN A O 1
ATOM 602 N N . ALA A 1 75 ? 13.587 -2.483 -10.792 1.00 86.25 75 ALA A N 1
ATOM 603 C CA . ALA A 1 75 ? 13.258 -1.884 -12.086 1.00 86.25 75 ALA A CA 1
ATOM 604 C C . ALA A 1 75 ? 13.321 -0.346 -12.044 1.00 86.25 75 ALA A C 1
ATOM 606 O O . ALA A 1 75 ? 13.932 0.271 -12.918 1.00 86.25 75 ALA A O 1
ATOM 607 N N . ASN A 1 76 ? 12.771 0.275 -10.998 1.00 83.75 76 ASN A N 1
ATOM 608 C CA . ASN A 1 76 ? 12.836 1.726 -10.816 1.00 83.75 76 ASN A CA 1
ATOM 609 C C . ASN A 1 76 ? 14.245 2.210 -10.450 1.00 83.75 76 ASN A C 1
ATOM 611 O O . ASN A 1 76 ? 14.665 3.275 -10.899 1.00 83.75 76 ASN A O 1
ATOM 615 N N . LEU A 1 77 ? 15.008 1.434 -9.673 1.00 85.50 77 LEU A N 1
ATOM 616 C CA . LEU A 1 77 ? 16.395 1.770 -9.332 1.00 85.50 77 LEU A CA 1
ATOM 617 C C . LEU A 1 77 ? 17.315 1.741 -10.556 1.00 85.50 77 LEU A C 1
ATOM 619 O O . LEU A 1 77 ? 18.178 2.611 -10.670 1.00 85.50 77 LEU A O 1
ATOM 623 N N . VAL A 1 78 ? 17.099 0.803 -11.481 1.00 87.25 78 VAL A N 1
ATOM 624 C CA . VAL A 1 78 ? 17.812 0.751 -12.765 1.00 87.25 78 VAL A CA 1
ATOM 625 C C . VAL A 1 78 ? 17.453 1.935 -13.644 1.00 87.25 78 VAL A C 1
ATOM 627 O O . VAL A 1 78 ? 18.344 2.622 -14.137 1.00 87.25 78 VAL A O 1
ATOM 630 N N . ARG A 1 79 ? 16.158 2.259 -13.766 1.00 81.56 79 ARG A N 1
ATOM 631 C CA . ARG A 1 79 ? 15.719 3.480 -14.468 1.00 81.56 79 ARG A CA 1
ATOM 632 C C . ARG A 1 79 ? 16.346 4.743 -13.871 1.00 81.56 79 ARG A C 1
ATOM 634 O O . ARG A 1 79 ? 16.671 5.671 -14.602 1.00 81.56 79 ARG A O 1
ATOM 641 N N . GLY A 1 80 ? 16.540 4.770 -12.554 1.00 77.44 80 GLY A N 1
ATOM 642 C CA . GLY A 1 80 ? 17.191 5.866 -11.837 1.00 77.44 80 GLY A CA 1
ATOM 643 C C . GLY A 1 80 ? 18.724 5.852 -11.861 1.00 77.44 80 GLY A C 1
ATOM 644 O O . GLY A 1 80 ? 19.315 6.676 -11.165 1.00 77.44 80 GLY A O 1
ATOM 645 N N . GLY A 1 81 ? 19.367 4.920 -12.576 1.00 82.38 81 GLY A N 1
ATOM 646 C CA . GLY A 1 81 ? 20.829 4.790 -12.640 1.00 82.38 81 GLY A CA 1
ATOM 647 C C . GLY A 1 81 ? 21.493 4.429 -11.305 1.00 82.38 81 GLY A C 1
ATOM 648 O O . GLY A 1 81 ? 22.678 4.679 -11.118 1.00 82.38 81 GLY A O 1
ATOM 649 N N . LYS A 1 82 ? 20.727 3.895 -10.344 1.00 85.56 82 LYS A N 1
ATOM 650 C CA . LYS A 1 82 ? 21.208 3.517 -9.001 1.00 85.56 82 LYS A CA 1
ATOM 651 C C . LYS A 1 82 ? 21.579 2.042 -8.886 1.00 85.56 82 LYS A C 1
ATOM 653 O O . LYS A 1 82 ? 22.158 1.638 -7.881 1.00 85.56 82 LYS A O 1
ATOM 658 N N . LYS A 1 83 ? 21.171 1.233 -9.860 1.00 89.06 83 LYS A N 1
ATOM 659 C CA . LYS A 1 83 ? 21.423 -0.204 -9.925 1.00 89.06 83 LYS A CA 1
ATOM 660 C C . LYS A 1 83 ? 21.570 -0.608 -11.389 1.00 89.06 83 LYS A C 1
ATOM 662 O O . LYS A 1 83 ? 20.950 0.015 -12.239 1.00 89.06 83 LYS A O 1
ATOM 667 N N . ASP A 1 84 ? 22.332 -1.659 -11.664 1.00 91.25 84 ASP A N 1
ATOM 668 C CA . ASP A 1 84 ? 22.554 -2.129 -13.039 1.00 91.25 84 ASP A CA 1
ATOM 669 C C . ASP A 1 84 ? 21.554 -3.211 -13.477 1.00 91.25 84 ASP A C 1
ATOM 671 O O . ASP A 1 84 ? 21.234 -3.325 -14.657 1.00 91.25 84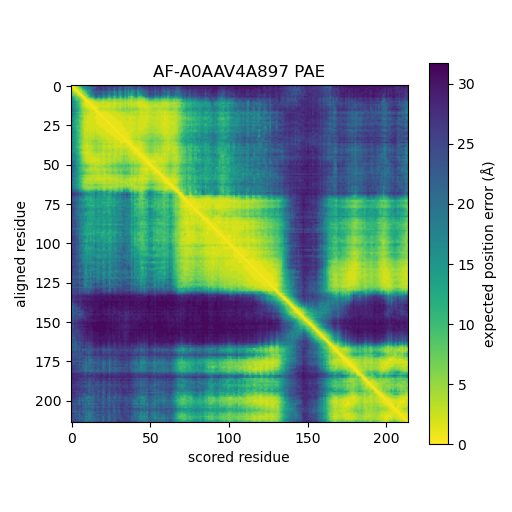 ASP A O 1
ATOM 675 N N . ASP A 1 85 ? 21.019 -3.984 -12.526 1.00 92.31 85 ASP A N 1
ATOM 676 C CA . ASP A 1 85 ? 20.164 -5.143 -12.801 1.00 92.31 85 ASP A CA 1
ATOM 677 C C . ASP A 1 85 ? 18.781 -5.043 -12.117 1.00 92.31 85 ASP A C 1
ATOM 679 O O . ASP A 1 85 ? 18.709 -4.899 -10.884 1.00 92.31 85 ASP A O 1
ATOM 683 N N . PRO A 1 86 ? 17.668 -5.140 -12.882 1.00 91.94 86 PRO A N 1
ATOM 684 C CA . PRO A 1 86 ? 16.314 -5.069 -12.344 1.00 91.94 86 PRO A CA 1
ATOM 685 C C . PRO A 1 86 ? 15.826 -6.396 -11.744 1.00 91.94 86 PRO A C 1
ATOM 687 O O . PRO A 1 86 ? 14.662 -6.477 -11.348 1.00 91.94 86 PRO A O 1
ATOM 690 N N . THR A 1 87 ? 16.646 -7.448 -11.682 1.00 95.50 87 THR A N 1
ATOM 691 C CA . THR A 1 87 ? 16.205 -8.758 -11.180 1.00 95.50 87 THR A CA 1
ATOM 692 C C . THR A 1 87 ? 15.817 -8.745 -9.700 1.00 95.50 87 THR A C 1
ATOM 694 O O . THR A 1 87 ? 16.354 -8.022 -8.857 1.00 95.50 87 THR A O 1
ATOM 697 N N . CYS A 1 88 ? 14.838 -9.576 -9.361 1.00 93.38 88 CYS A N 1
ATOM 698 C CA . CYS A 1 88 ? 14.422 -9.857 -8.001 1.00 93.38 88 CYS A CA 1
ATOM 699 C C . CYS A 1 88 ? 15.465 -10.755 -7.324 1.00 93.38 88 CYS A C 1
ATOM 701 O O . CYS A 1 88 ? 15.763 -11.825 -7.852 1.00 93.38 88 CYS A O 1
ATOM 703 N N . PRO A 1 89 ? 15.949 -10.410 -6.119 1.00 91.94 89 PRO A N 1
ATOM 704 C CA . PRO A 1 89 ? 16.939 -11.224 -5.415 1.00 91.94 89 PRO A CA 1
ATOM 705 C C . PRO A 1 89 ? 16.391 -12.578 -4.939 1.00 91.94 89 PRO A C 1
ATOM 707 O O . PRO A 1 89 ? 17.168 -13.435 -4.541 1.00 91.94 89 PRO A O 1
ATOM 710 N N . LEU A 1 90 ? 15.065 -12.767 -4.938 1.00 92.88 90 LEU A N 1
ATOM 711 C CA . LEU A 1 90 ? 14.427 -13.996 -4.459 1.00 92.88 90 LEU A CA 1
ATOM 712 C C . LEU A 1 90 ? 14.097 -14.966 -5.591 1.00 92.88 90 LEU A C 1
ATOM 714 O O . LEU A 1 90 ? 14.343 -16.157 -5.465 1.00 92.88 90 LEU A O 1
ATOM 718 N N . CYS A 1 91 ? 13.488 -14.473 -6.672 1.00 93.12 91 CYS A N 1
ATOM 719 C CA . CYS A 1 91 ? 12.997 -15.330 -7.752 1.00 93.12 91 CYS A CA 1
ATOM 720 C C . CYS A 1 91 ? 13.699 -15.096 -9.094 1.00 93.12 91 CYS A C 1
ATOM 722 O O . CYS A 1 91 ? 13.293 -15.698 -10.085 1.00 93.12 91 CYS A O 1
ATOM 724 N N . HIS A 1 92 ? 14.661 -14.169 -9.150 1.00 92.94 92 HIS A N 1
ATOM 725 C CA . HIS A 1 92 ? 15.437 -13.799 -10.340 1.00 92.94 92 HIS A CA 1
ATOM 726 C C . HIS A 1 92 ? 14.621 -13.302 -11.550 1.00 92.94 92 HIS A C 1
ATOM 728 O O . HIS A 1 92 ? 15.169 -13.092 -12.625 1.00 92.94 92 HIS A O 1
ATOM 734 N N . GLY A 1 93 ? 13.316 -13.067 -11.386 1.00 91.12 93 GLY A N 1
ATOM 735 C CA . GLY A 1 93 ? 12.474 -12.401 -12.383 1.00 91.12 93 GLY A CA 1
ATOM 736 C C . GLY A 1 93 ? 12.628 -10.882 -12.318 1.00 91.12 93 GLY A C 1
ATOM 737 O O . GLY A 1 93 ? 13.183 -10.361 -11.357 1.00 91.12 93 GLY A O 1
ATOM 738 N N . MET A 1 94 ? 12.110 -10.152 -13.302 1.00 91.06 94 MET A N 1
ATOM 739 C CA . MET A 1 94 ? 12.125 -8.685 -13.276 1.00 91.06 94 MET A CA 1
ATOM 740 C C . MET A 1 94 ? 11.340 -8.145 -12.068 1.00 91.06 94 MET A C 1
ATOM 742 O O . MET A 1 94 ? 10.162 -8.459 -11.896 1.00 91.06 94 MET A O 1
ATOM 746 N N . GLN A 1 95 ? 11.985 -7.340 -11.222 1.00 91.06 95 GLN A N 1
ATOM 747 C CA . GLN A 1 95 ? 11.380 -6.779 -10.016 1.00 91.06 95 GLN A CA 1
ATOM 748 C C . GLN A 1 95 ? 10.764 -5.403 -10.299 1.00 91.06 95 GLN A C 1
ATOM 750 O O . GLN A 1 95 ? 11.384 -4.367 -10.054 1.00 91.06 95 GLN A O 1
ATOM 755 N N . THR A 1 96 ? 9.525 -5.411 -10.783 1.00 88.56 96 THR A N 1
ATOM 756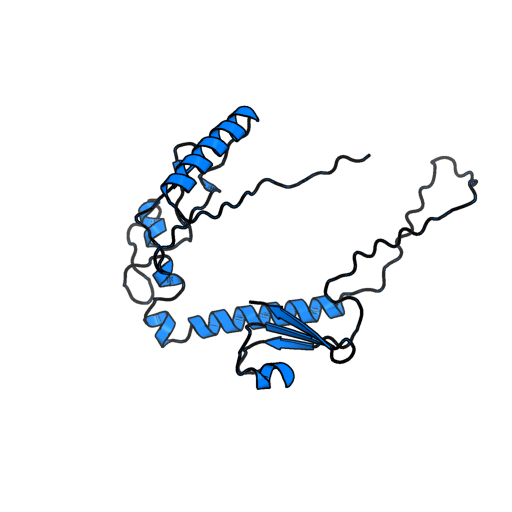 C CA . THR A 1 96 ? 8.646 -4.232 -10.845 1.00 88.56 96 THR A CA 1
ATOM 757 C C . THR A 1 96 ? 7.984 -3.953 -9.490 1.00 88.56 96 THR A C 1
ATOM 759 O O . THR A 1 96 ? 8.102 -4.745 -8.549 1.00 88.56 96 THR A O 1
ATOM 762 N N . THR A 1 97 ? 7.256 -2.841 -9.361 1.00 85.75 97 THR A N 1
ATOM 763 C CA . THR A 1 97 ? 6.437 -2.581 -8.164 1.00 85.75 97 THR A CA 1
ATOM 764 C C . THR A 1 97 ? 5.405 -3.694 -7.948 1.00 85.75 97 THR A C 1
ATOM 766 O O . THR A 1 97 ? 5.325 -4.252 -6.854 1.00 85.75 97 THR A O 1
ATOM 769 N N . GLU A 1 98 ? 4.666 -4.083 -8.993 1.00 86.12 98 GLU A N 1
ATOM 770 C CA . GLU A 1 98 ? 3.685 -5.181 -8.943 1.00 86.12 98 GLU A CA 1
ATOM 771 C C . GLU A 1 98 ? 4.332 -6.491 -8.464 1.00 86.12 98 GLU A C 1
ATOM 773 O O . GLU A 1 98 ? 3.793 -7.203 -7.612 1.00 86.12 98 GLU A O 1
ATOM 778 N N . HIS A 1 99 ? 5.543 -6.777 -8.949 1.00 88.88 99 HIS A N 1
ATOM 779 C CA . HIS A 1 99 ? 6.311 -7.933 -8.513 1.00 88.88 99 HIS A CA 1
ATOM 780 C C . HIS A 1 99 ? 6.557 -7.937 -6.999 1.00 88.88 99 HIS A C 1
ATOM 782 O O . HIS A 1 99 ? 6.348 -8.954 -6.336 1.00 88.88 99 HIS A O 1
ATOM 788 N N . VAL A 1 100 ? 6.991 -6.806 -6.437 1.00 88.56 100 VAL A N 1
ATOM 789 C CA . VAL A 1 100 ? 7.260 -6.684 -4.996 1.00 88.56 100 VAL A CA 1
ATOM 790 C C . VAL A 1 100 ? 5.968 -6.782 -4.189 1.00 88.56 100 VAL A C 1
ATOM 792 O O . VAL A 1 100 ? 5.930 -7.490 -3.180 1.00 88.56 100 VAL A O 1
ATOM 795 N N . LEU A 1 101 ? 4.906 -6.108 -4.634 1.00 85.69 101 LEU A N 1
ATOM 796 C CA . LEU A 1 101 ? 3.673 -5.968 -3.865 1.00 85.69 101 LEU A CA 1
ATOM 797 C C . LEU A 1 101 ? 2.801 -7.225 -3.864 1.00 85.69 101 LEU A C 1
ATOM 799 O O . LEU A 1 101 ? 2.244 -7.526 -2.809 1.00 85.69 101 LEU A O 1
ATOM 803 N N . SER A 1 102 ? 2.728 -7.975 -4.970 1.00 84.38 102 SER A N 1
ATOM 804 C CA . SER A 1 102 ? 1.773 -9.094 -5.093 1.00 84.38 102 SER A CA 1
ATOM 805 C C . SER A 1 102 ? 2.222 -10.283 -5.951 1.00 84.38 102 SER A C 1
ATOM 807 O O . SER A 1 102 ? 1.663 -11.367 -5.807 1.00 84.38 102 SER A O 1
ATOM 809 N N . SER A 1 103 ? 3.214 -10.124 -6.835 1.00 88.31 103 SER A N 1
ATOM 810 C CA . SER A 1 103 ? 3.433 -11.088 -7.932 1.00 88.31 103 SER A CA 1
ATOM 811 C C . SER A 1 103 ? 4.744 -11.889 -7.879 1.00 88.31 103 SER A C 1
ATOM 813 O O . SER A 1 103 ? 5.066 -12.627 -8.814 1.00 88.31 103 SER A O 1
ATOM 815 N N . CYS A 1 104 ? 5.528 -11.797 -6.801 1.00 93.62 104 CYS A N 1
ATOM 816 C CA . CYS A 1 104 ? 6.738 -12.604 -6.651 1.00 93.62 104 CYS A CA 1
ATOM 817 C C . CYS A 1 104 ? 6.400 -14.055 -6.286 1.00 93.62 104 CYS A C 1
ATOM 819 O O . CYS A 1 104 ? 5.916 -14.338 -5.191 1.00 93.62 104 CYS A O 1
ATOM 821 N N . LYS A 1 105 ? 6.744 -14.994 -7.178 1.00 93.00 105 LYS A N 1
ATOM 822 C CA . LYS A 1 105 ? 6.472 -16.434 -7.017 1.00 93.00 105 LYS A CA 1
ATOM 823 C C . LYS A 1 105 ? 7.053 -17.017 -5.727 1.00 93.00 105 LYS A C 1
ATOM 825 O O . LYS A 1 105 ? 6.360 -17.747 -5.032 1.00 93.00 105 LYS A O 1
ATOM 830 N N . VAL A 1 106 ? 8.301 -16.670 -5.399 1.00 93.56 106 VAL A N 1
ATOM 831 C CA . VAL A 1 106 ? 8.986 -17.168 -4.191 1.00 93.56 106 VAL A CA 1
ATOM 832 C C . VAL A 1 106 ? 8.381 -16.559 -2.925 1.00 93.56 106 VAL A C 1
ATOM 834 O O . VAL A 1 106 ? 8.163 -17.262 -1.944 1.00 93.56 106 VAL A O 1
ATOM 837 N N . THR A 1 107 ? 8.055 -15.262 -2.948 1.00 91.88 107 THR A N 1
ATOM 838 C CA . THR A 1 107 ? 7.368 -14.581 -1.837 1.00 91.88 107 THR A CA 1
ATOM 839 C C . THR A 1 107 ? 5.992 -15.196 -1.585 1.00 91.88 107 THR A C 1
ATOM 841 O O . THR A 1 107 ? 5.624 -15.407 -0.429 1.00 91.88 107 THR A O 1
ATOM 844 N N . LEU A 1 108 ? 5.262 -15.520 -2.657 1.00 91.94 108 LEU A N 1
ATOM 845 C CA . LEU A 1 108 ? 3.960 -16.176 -2.594 1.00 91.94 108 LEU A CA 1
ATOM 846 C C . LEU A 1 108 ? 4.069 -17.598 -2.041 1.00 91.94 10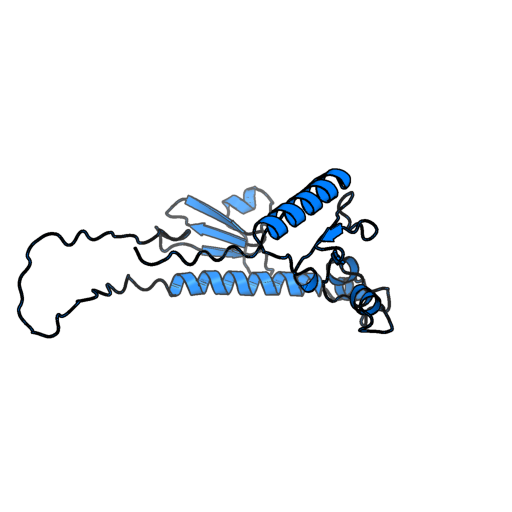8 LEU A C 1
ATOM 848 O O . LEU A 1 108 ? 3.398 -17.914 -1.064 1.00 91.94 108 LEU A O 1
ATOM 852 N N . SER A 1 109 ? 4.946 -18.435 -2.603 1.00 93.25 109 SER A N 1
ATOM 853 C CA . SER A 1 109 ? 5.090 -19.834 -2.179 1.00 93.25 109 SER A CA 1
ATOM 854 C C . SER A 1 109 ? 5.589 -19.976 -0.741 1.00 93.25 109 SER A C 1
ATOM 856 O O . SER A 1 109 ? 5.286 -20.960 -0.079 1.00 93.25 109 SER A O 1
ATOM 858 N N . GLN A 1 110 ? 6.359 -19.003 -0.250 1.00 93.88 110 GLN A N 1
ATOM 859 C CA . GLN A 1 110 ? 6.839 -18.966 1.133 1.00 93.88 110 GLN A CA 1
ATOM 860 C C . GLN A 1 110 ? 5.839 -18.319 2.107 1.00 93.88 110 GLN A C 1
ATOM 862 O O . GLN A 1 110 ? 6.162 -18.171 3.282 1.00 93.88 110 GLN A O 1
ATOM 867 N N . GLY A 1 111 ? 4.663 -17.875 1.646 1.00 91.44 111 GLY A N 1
ATOM 868 C CA . GLY A 1 111 ? 3.655 -17.239 2.502 1.00 91.44 111 GLY A CA 1
ATOM 869 C C . GLY A 1 111 ? 4.056 -15.861 3.044 1.00 91.44 111 GLY A C 1
ATOM 870 O O . GLY A 1 111 ? 3.448 -15.359 3.987 1.00 91.44 111 GLY A O 1
ATOM 871 N N . ARG A 1 112 ? 5.068 -15.202 2.464 1.00 91.38 112 ARG A N 1
ATOM 872 C CA . ARG A 1 112 ? 5.571 -13.908 2.960 1.00 91.38 112 ARG A CA 1
ATOM 873 C C . ARG A 1 112 ? 4.564 -12.768 2.787 1.00 91.38 112 ARG A C 1
ATOM 875 O O . ARG A 1 112 ? 4.626 -11.802 3.540 1.00 91.38 112 ARG A O 1
ATOM 882 N N . TYR A 1 113 ? 3.669 -12.847 1.798 1.00 89.44 113 TYR A N 1
ATOM 883 C CA . TYR A 1 113 ? 2.570 -11.882 1.645 1.00 89.44 113 TYR A CA 1
ATOM 884 C C . TYR A 1 113 ? 1.628 -11.944 2.847 1.00 89.44 113 TYR A C 1
ATOM 886 O O . TYR A 1 113 ? 1.414 -10.924 3.494 1.00 89.44 113 TYR A O 1
ATOM 894 N N . THR A 1 114 ? 1.182 -13.151 3.200 1.00 89.94 114 THR A N 1
ATOM 895 C CA . THR A 1 114 ? 0.377 -13.415 4.397 1.00 89.94 114 THR A CA 1
ATOM 896 C C . THR A 1 114 ? 1.108 -12.986 5.663 1.00 89.94 114 THR A C 1
ATOM 898 O O . THR A 1 114 ? 0.530 -12.313 6.502 1.00 89.94 114 THR A O 1
ATOM 901 N N . TRP A 1 115 ? 2.404 -13.286 5.785 1.00 91.06 115 TRP A N 1
ATOM 902 C CA . TRP A 1 115 ? 3.181 -12.850 6.946 1.00 91.06 115 TRP A CA 1
ATOM 903 C C . TRP A 1 115 ? 3.227 -11.321 7.082 1.00 91.06 115 TRP A C 1
ATOM 905 O O . TRP A 1 115 ? 3.009 -10.803 8.173 1.00 91.06 115 TRP A O 1
ATOM 915 N N . ARG A 1 116 ? 3.479 -10.584 5.986 1.00 89.44 116 ARG A N 1
ATOM 916 C CA . ARG A 1 116 ? 3.493 -9.109 6.009 1.00 89.44 116 ARG A CA 1
ATOM 917 C C . ARG A 1 116 ? 2.127 -8.540 6.368 1.00 89.44 116 ARG A C 1
ATOM 919 O O . ARG A 1 116 ? 2.071 -7.643 7.198 1.00 89.44 116 ARG A O 1
ATOM 926 N N . HIS A 1 117 ? 1.070 -9.065 5.753 1.00 88.19 117 HIS A N 1
ATOM 927 C CA . HIS A 1 117 ? -0.311 -8.702 6.054 1.00 88.19 117 HIS A CA 1
ATOM 928 C C . HIS A 1 117 ? -0.604 -8.884 7.547 1.00 88.19 117 HIS A C 1
ATOM 930 O O . HIS A 1 117 ? -0.883 -7.916 8.248 1.00 88.19 117 HIS A O 1
ATOM 936 N N . ASN A 1 118 ? -0.386 -10.094 8.063 1.00 87.94 118 ASN A N 1
ATOM 937 C CA . ASN A 1 118 ? -0.640 -10.415 9.462 1.00 87.94 118 ASN A CA 1
ATOM 938 C C . ASN A 1 118 ? 0.203 -9.547 10.400 1.00 87.94 118 ASN A C 1
ATOM 940 O O . ASN A 1 118 ? -0.288 -9.082 11.423 1.00 87.94 118 ASN A O 1
ATOM 944 N N . ARG A 1 119 ? 1.462 -9.265 10.045 1.00 89.12 119 ARG A N 1
ATOM 945 C CA . ARG A 1 119 ? 2.307 -8.396 10.864 1.00 89.12 119 ARG A CA 1
ATOM 946 C C . ARG A 1 119 ? 1.759 -6.972 10.946 1.00 89.12 119 ARG A C 1
ATOM 948 O O . ARG A 1 119 ? 1.779 -6.396 12.027 1.00 89.12 119 ARG A O 1
ATOM 955 N N . VAL A 1 120 ? 1.272 -6.411 9.839 1.00 88.81 120 VAL A N 1
ATOM 956 C CA . VAL A 1 120 ? 0.654 -5.075 9.833 1.00 88.81 120 VAL A CA 1
ATOM 957 C C . VAL A 1 120 ? -0.605 -5.061 10.699 1.00 88.81 120 VAL A C 1
ATOM 959 O O . VAL A 1 120 ? -0.740 -4.172 11.536 1.00 88.81 120 VAL A O 1
ATOM 962 N N . LEU A 1 121 ? -1.474 -6.068 10.569 1.00 86.69 121 LEU A N 1
ATOM 963 C CA . LEU A 1 121 ? -2.683 -6.175 11.391 1.00 86.69 121 LEU A CA 1
ATOM 964 C C . LEU A 1 121 ? -2.369 -6.299 12.888 1.00 86.69 121 LEU A C 1
ATOM 966 O O . LEU A 1 121 ? -2.999 -5.627 13.700 1.00 86.69 121 LEU A O 1
ATOM 970 N N . GLN A 1 122 ? -1.362 -7.094 13.263 1.00 84.69 122 GLN A N 1
ATOM 971 C CA . GLN A 1 122 ? -0.908 -7.215 14.655 1.00 84.69 122 GLN A CA 1
ATOM 972 C C . GLN A 1 122 ? -0.454 -5.868 15.232 1.00 84.69 122 GLN A C 1
ATOM 974 O O . GLN A 1 122 ? -0.837 -5.515 16.346 1.00 84.69 122 GLN A O 1
ATOM 979 N N . GLU A 1 123 ? 0.354 -5.112 14.484 1.00 86.62 123 GLU A N 1
ATOM 980 C CA . GLU A 1 123 ? 0.857 -3.803 14.920 1.00 86.62 123 GLU A CA 1
ATOM 981 C C . GLU A 1 123 ? -0.276 -2.777 15.039 1.00 86.62 123 GLU A C 1
ATOM 983 O O . GLU A 1 123 ? -0.359 -2.067 16.040 1.00 86.62 123 GLU A O 1
ATOM 988 N N . LEU A 1 124 ? -1.192 -2.732 14.063 1.00 86.25 124 LEU A N 1
ATOM 989 C CA . LEU A 1 124 ? -2.367 -1.858 14.107 1.00 86.25 124 LEU A CA 1
ATOM 990 C C . LEU A 1 124 ? -3.256 -2.183 15.306 1.00 86.25 124 LEU A C 1
ATOM 992 O O . LEU A 1 124 ? -3.607 -1.291 16.079 1.00 86.25 124 LEU A O 1
ATOM 996 N N . ALA A 1 125 ? -3.587 -3.459 15.495 1.00 84.69 125 ALA A N 1
ATOM 997 C CA . ALA A 1 125 ? -4.450 -3.889 16.581 1.00 84.69 125 ALA A CA 1
ATOM 998 C C . ALA A 1 125 ? -3.808 -3.638 17.955 1.00 84.69 125 ALA A C 1
ATOM 1000 O O . ALA A 1 125 ? -4.491 -3.180 18.877 1.00 84.69 125 ALA A O 1
ATOM 1001 N N . SER A 1 126 ? -2.493 -3.856 18.082 1.00 83.69 126 SER A N 1
ATOM 1002 C CA . SER A 1 126 ? -1.729 -3.509 19.283 1.00 83.69 126 SER A CA 1
ATOM 1003 C C . SER A 1 126 ? -1.765 -2.006 19.542 1.00 83.69 126 SER A C 1
ATOM 1005 O O . SER A 1 126 ? -2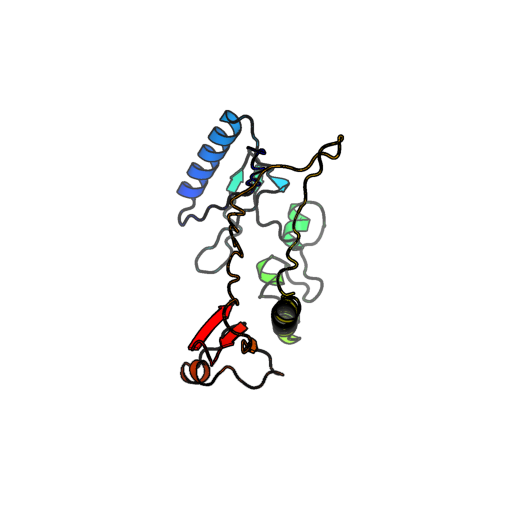.106 -1.591 20.644 1.00 83.69 126 SER A O 1
ATOM 1007 N N . PHE A 1 127 ? -1.465 -1.185 18.534 1.00 85.31 127 PHE A N 1
ATOM 1008 C CA . PHE A 1 127 ? -1.448 0.270 18.667 1.00 85.31 127 PHE A CA 1
ATOM 1009 C C . PHE A 1 127 ? -2.813 0.823 19.087 1.00 85.31 127 PHE A C 1
ATOM 1011 O O . PHE A 1 127 ? -2.891 1.613 20.024 1.00 85.31 127 PHE A O 1
ATOM 1018 N N . ILE A 1 128 ? -3.898 0.372 18.450 1.00 82.44 128 ILE A N 1
ATOM 1019 C CA . ILE A 1 128 ? -5.264 0.795 18.789 1.00 82.44 128 ILE A CA 1
ATOM 1020 C C . ILE A 1 128 ? -5.616 0.377 20.221 1.00 82.44 128 ILE A C 1
ATOM 1022 O O . ILE A 1 128 ? -6.247 1.139 20.953 1.00 82.44 128 ILE A O 1
ATOM 1026 N N . SER A 1 129 ? -5.196 -0.816 20.643 1.00 78.94 129 SER A N 1
ATOM 1027 C CA . SER A 1 129 ? -5.441 -1.311 22.001 1.00 78.94 129 SER A CA 1
ATOM 1028 C C . SER A 1 129 ? -4.641 -0.535 23.054 1.00 78.94 129 SER A C 1
ATOM 1030 O O . SER A 1 129 ? -5.181 -0.205 24.107 1.00 78.94 129 SER A O 1
ATOM 1032 N N . THR A 1 130 ? -3.386 -0.178 22.768 1.00 75.56 130 THR A N 1
ATOM 1033 C CA . THR A 1 130 ? -2.552 0.654 23.650 1.00 75.56 130 THR A CA 1
ATOM 1034 C C . THR A 1 130 ? -3.061 2.091 23.723 1.00 75.56 130 THR A C 1
ATOM 1036 O O . THR A 1 130 ? -3.197 2.627 24.818 1.00 75.56 130 THR A O 1
ATOM 1039 N N . ALA A 1 131 ? -3.422 2.696 22.588 1.00 71.06 131 ALA A N 1
ATOM 1040 C CA . ALA A 1 131 ? -3.956 4.056 22.536 1.00 71.06 131 ALA A CA 1
ATOM 1041 C C . ALA A 1 131 ? -5.247 4.216 23.360 1.0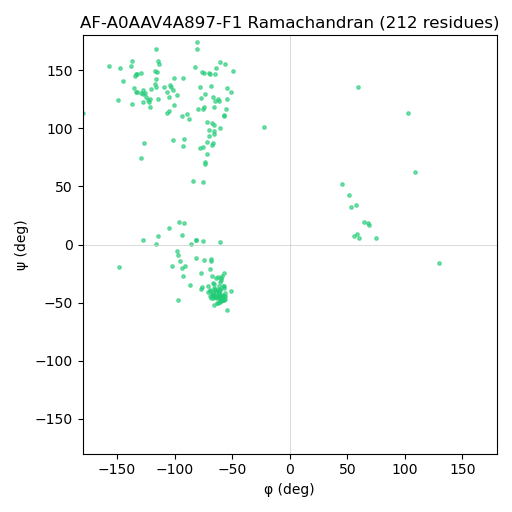0 71.06 131 ALA A C 1
ATOM 1043 O O . ALA A 1 131 ? -5.493 5.288 23.905 1.00 71.06 131 ALA A O 1
ATOM 1044 N N . LYS A 1 132 ? -6.046 3.148 23.510 1.00 65.81 132 LYS A N 1
ATOM 1045 C CA . LYS A 1 132 ? -7.183 3.115 24.448 1.00 65.81 132 LYS A CA 1
ATOM 1046 C C . LYS A 1 132 ? -6.743 3.163 25.914 1.00 65.81 132 LYS A C 1
ATOM 1048 O O . LYS A 1 132 ? -7.365 3.858 26.707 1.00 65.81 132 LYS A O 1
ATOM 1053 N N . GLY A 1 133 ? -5.679 2.442 26.273 1.00 55.31 133 GLY A N 1
ATOM 1054 C CA . GLY A 1 133 ? -5.129 2.427 27.634 1.00 55.31 133 GLY A CA 1
ATOM 1055 C C . GLY A 1 133 ? -4.459 3.742 28.054 1.00 55.31 133 GLY A C 1
ATOM 1056 O O . GLY A 1 133 ? -4.338 4.011 29.246 1.00 55.31 133 GLY A O 1
ATOM 1057 N N . GLU A 1 134 ? -4.058 4.572 27.088 1.00 46.50 134 GLU A N 1
ATOM 1058 C CA . GLU A 1 134 ? -3.402 5.870 27.305 1.00 46.50 134 GLU A CA 1
ATOM 1059 C C . GLU A 1 134 ? -4.361 7.072 27.323 1.00 46.50 134 GLU A C 1
ATOM 1061 O O . GLU A 1 134 ? -3.904 8.217 27.399 1.00 46.50 134 GLU A O 1
ATOM 1066 N N . ILE A 1 135 ? -5.685 6.858 27.313 1.00 43.56 135 ILE A N 1
ATOM 1067 C CA . ILE A 1 135 ? -6.653 7.939 27.552 1.00 43.56 135 ILE A CA 1
ATOM 1068 C C . ILE A 1 135 ? -6.586 8.314 29.038 1.00 43.56 135 ILE A C 1
ATOM 1070 O O . ILE A 1 135 ? -7.407 7.923 29.865 1.00 43.56 135 ILE A O 1
ATOM 1074 N N . HIS A 1 136 ? -5.555 9.078 29.397 1.00 37.66 136 HIS A N 1
ATOM 1075 C CA . HIS A 1 136 ? -5.483 9.751 30.678 1.00 37.66 136 HIS A CA 1
ATOM 1076 C C . HIS A 1 136 ? -6.748 10.607 30.846 1.00 37.66 136 HIS A C 1
ATOM 1078 O O . HIS A 1 136 ? -7.104 11.345 29.919 1.00 37.66 136 HIS A O 1
ATOM 1084 N N . PRO A 1 137 ? -7.406 10.579 32.023 1.00 36.44 137 PRO A N 1
ATOM 1085 C CA . PRO A 1 137 ? -8.405 11.584 32.339 1.00 36.44 137 PRO A CA 1
ATOM 1086 C C . PRO A 1 137 ? -7.727 12.936 32.172 1.00 36.44 137 PRO A C 1
ATOM 1088 O O . PRO A 1 137 ? -6.653 13.161 32.734 1.00 36.44 137 PRO A O 1
ATOM 1091 N N . SER A 1 138 ? -8.334 13.782 31.342 1.00 40.84 138 SER A N 1
ATOM 1092 C CA . SER A 1 138 ? -7.953 15.162 31.066 1.00 40.84 138 SER A CA 1
ATOM 1093 C C . SER A 1 138 ? -7.124 15.754 32.208 1.00 40.84 138 SER A C 1
ATOM 1095 O O . SER A 1 138 ? -7.671 16.126 33.255 1.00 40.84 138 SER A O 1
ATOM 1097 N N . SER A 1 139 ? -5.799 15.824 32.048 1.00 37.41 139 SER A N 1
ATOM 1098 C CA . SER A 1 139 ? -5.005 16.627 32.964 1.00 37.41 139 SER A CA 1
ATOM 1099 C C . SER A 1 139 ? -5.438 18.061 32.700 1.00 37.41 139 SER A C 1
ATOM 1101 O O . SER A 1 139 ? -5.153 18.665 31.665 1.00 37.41 139 SER A O 1
ATOM 1103 N N . THR A 1 140 ? -6.263 18.569 33.613 1.00 37.59 140 THR A N 1
ATOM 1104 C CA . THR A 1 140 ? -6.772 19.933 33.572 1.00 37.59 140 THR A CA 1
ATOM 1105 C C . THR A 1 140 ? -5.568 20.829 33.810 1.00 37.59 140 THR A C 1
ATOM 1107 O O . THR A 1 140 ? -5.234 21.168 34.941 1.00 37.59 140 THR A O 1
ATOM 1110 N N . SER A 1 141 ? -4.837 21.149 32.751 1.00 35.66 141 SER A N 1
ATOM 1111 C CA . SER A 1 141 ? -3.714 22.068 32.815 1.00 35.66 141 SER A CA 1
ATOM 1112 C C . SER A 1 141 ? -4.309 23.468 32.848 1.00 35.66 141 SER A C 1
ATOM 1114 O O . SER A 1 141 ? -4.469 24.144 31.836 1.00 35.66 141 SER A O 1
ATOM 1116 N N . SER A 1 142 ? -4.703 23.903 34.045 1.00 35.88 142 SER A N 1
ATOM 1117 C CA . SER A 1 142 ? -5.049 25.296 34.289 1.00 35.88 142 SER A CA 1
ATOM 1118 C C . SER A 1 142 ? -3.782 26.132 34.118 1.00 35.88 142 SER A C 1
ATOM 1120 O O . SER A 1 142 ? -2.948 26.205 35.021 1.00 35.88 142 SER A O 1
ATOM 1122 N N . THR A 1 143 ? -3.606 26.742 32.947 1.00 35.56 143 THR A N 1
ATO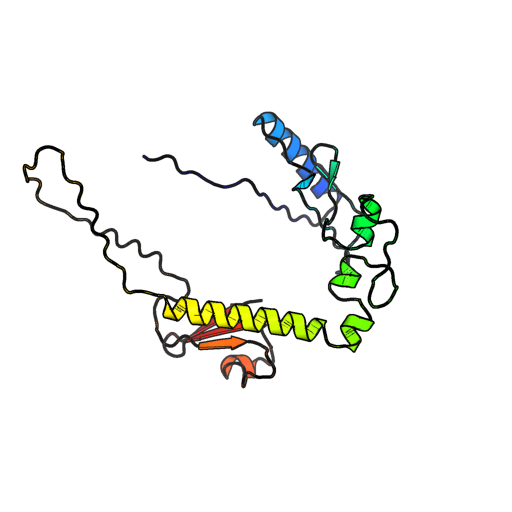M 1123 C CA . THR A 1 143 ? -2.545 27.726 32.728 1.00 35.56 143 THR A CA 1
ATOM 1124 C C . THR A 1 143 ? -2.917 28.998 33.487 1.00 35.56 143 THR A C 1
ATOM 1126 O O . THR A 1 143 ? -3.824 29.730 33.093 1.00 35.56 143 THR A O 1
ATOM 1129 N N . VAL A 1 144 ? -2.251 29.249 34.613 1.00 40.41 144 VAL A N 1
ATOM 1130 C CA . VAL A 1 144 ? -2.379 30.508 35.354 1.00 40.41 144 VAL A CA 1
ATOM 1131 C C . VAL A 1 144 ? -1.343 31.479 34.800 1.00 40.41 144 VAL A C 1
ATOM 1133 O O . VAL A 1 144 ? -0.145 31.275 34.972 1.00 40.41 144 VAL A O 1
ATOM 1136 N N . PHE A 1 145 ? -1.796 32.537 34.128 1.00 34.44 145 PHE A N 1
ATOM 1137 C CA . PHE A 1 145 ? -0.930 33.661 33.783 1.00 34.44 145 PHE A CA 1
ATOM 1138 C C . PHE A 1 145 ? -0.764 34.558 35.011 1.00 34.44 145 PHE A C 1
ATOM 1140 O O . PHE A 1 145 ? -1.733 35.140 35.501 1.00 34.44 145 PHE A O 1
ATOM 1147 N N . THR A 1 146 ? 0.468 34.668 35.501 1.00 35.31 146 THR A N 1
ATOM 1148 C CA . THR A 1 146 ? 0.843 35.601 36.568 1.00 35.31 146 THR A CA 1
ATOM 1149 C C . THR A 1 146 ? 1.463 36.835 35.926 1.00 35.31 146 THR A C 1
ATOM 1151 O O . THR A 1 146 ? 2.366 36.716 35.101 1.00 35.31 146 THR A O 1
ATOM 1154 N N . THR A 1 147 ? 0.983 38.026 36.282 1.00 41.94 147 THR A N 1
ATOM 1155 C CA . THR A 1 147 ? 1.657 39.276 35.917 1.00 41.94 147 THR A CA 1
ATOM 1156 C C . THR A 1 147 ? 2.882 39.469 36.807 1.00 41.94 147 THR A C 1
ATOM 1158 O O . THR A 1 147 ? 2.872 39.081 37.975 1.00 41.94 147 THR A O 1
ATOM 1161 N N . GLU A 1 148 ? 3.924 40.109 36.279 1.00 45.09 148 GLU A N 1
ATOM 1162 C CA . GLU A 1 148 ? 5.237 40.308 36.923 1.00 45.09 148 GLU A CA 1
ATOM 1163 C C . GLU A 1 148 ? 5.192 41.111 38.249 1.00 45.09 148 GLU A C 1
ATOM 1165 O O . GLU A 1 148 ? 6.218 41.361 38.868 1.00 45.09 148 GLU A O 1
ATOM 1170 N N . SER A 1 149 ? 4.004 41.517 38.718 1.00 47.38 149 SER A N 1
ATOM 1171 C CA . SER A 1 149 ? 3.817 42.414 39.869 1.00 47.38 149 SER A CA 1
ATOM 1172 C C . SER A 1 149 ? 2.868 41.893 40.962 1.00 47.38 149 SER A C 1
ATOM 1174 O O . SER A 1 149 ? 2.599 42.609 41.920 1.00 47.38 149 SER A O 1
ATOM 1176 N N . GLY A 1 150 ? 2.345 40.663 40.868 1.00 42.38 150 GLY A N 1
ATOM 1177 C CA . GLY A 1 150 ? 1.747 39.971 42.025 1.00 42.38 150 GLY A CA 1
ATOM 1178 C C . GLY A 1 150 ? 0.435 40.520 42.624 1.00 42.38 150 GLY A C 1
ATOM 1179 O O . GLY A 1 150 ? 0.096 40.139 43.743 1.00 42.38 150 GLY A O 1
ATOM 1180 N N . VAL A 1 151 ? -0.351 41.353 41.928 1.00 37.66 151 VAL A N 1
ATOM 1181 C CA . VAL A 1 151 ? -1.643 41.850 42.458 1.00 37.66 151 VAL A CA 1
ATOM 1182 C C . VAL A 1 151 ? -2.834 41.151 41.791 1.00 37.66 151 VAL A C 1
ATOM 1184 O O . VAL A 1 151 ? -3.082 41.298 40.596 1.00 37.66 151 VAL A O 1
ATOM 1187 N N . LYS A 1 152 ? -3.603 40.388 42.582 1.00 47.47 152 LYS A N 1
ATOM 1188 C CA . LYS A 1 152 ? -4.834 39.703 42.153 1.00 47.47 152 LYS A CA 1
ATOM 1189 C C . LYS A 1 152 ? -6.000 40.688 42.045 1.00 47.47 152 LYS A C 1
ATOM 1191 O O . LYS A 1 152 ? -6.355 41.289 43.055 1.00 47.47 152 LYS A O 1
ATOM 1196 N N . LYS A 1 153 ? -6.664 40.742 40.883 1.00 37.56 153 LYS A N 1
ATOM 1197 C CA . LYS A 1 153 ? -8.133 40.881 40.748 1.00 37.56 153 LYS A CA 1
ATOM 1198 C C . LYS A 1 153 ? -8.555 40.903 39.279 1.00 37.56 153 LYS A C 1
ATOM 1200 O O . LYS A 1 153 ? -8.308 41.895 38.619 1.00 37.56 153 LYS A O 1
ATOM 1205 N N . TRP A 1 154 ? -9.274 39.868 38.842 1.00 30.02 154 TRP A N 1
ATOM 1206 C CA . TRP A 1 154 ? -10.475 39.977 38.001 1.00 30.02 154 TRP A CA 1
ATOM 1207 C C . TRP A 1 154 ? -11.384 38.794 38.349 1.00 30.02 154 TRP A C 1
ATOM 1209 O O . TRP A 1 154 ? -10.951 37.643 38.337 1.00 30.02 154 TRP A O 1
ATOM 1219 N N . HIS A 1 155 ? -12.630 39.078 38.724 1.00 38.88 155 HIS A N 1
ATOM 1220 C CA . HIS A 1 155 ? -13.656 38.057 38.888 1.00 38.88 155 HIS A CA 1
ATOM 1221 C C . HIS A 1 155 ? -14.451 37.907 37.594 1.00 38.88 155 HIS A C 1
ATOM 1223 O O . HIS A 1 155 ? -14.870 38.901 37.008 1.00 38.88 155 HIS A O 1
ATOM 1229 N N . ARG A 1 156 ? -14.800 36.639 37.342 1.00 34.47 156 ARG A N 1
ATOM 1230 C CA . ARG A 1 156 ? -16.022 36.137 36.699 1.00 34.47 156 ARG A CA 1
ATOM 1231 C C . ARG A 1 156 ? -15.870 35.694 35.242 1.00 34.47 156 ARG A C 1
ATOM 1233 O O . ARG A 1 156 ? -15.718 36.495 34.333 1.00 34.47 156 ARG A O 1
ATOM 1240 N N . GLY A 1 157 ? -16.036 34.380 35.079 1.00 34.62 157 GLY A N 1
ATOM 1241 C CA . GLY A 1 157 ? -16.304 33.712 33.812 1.00 34.62 157 GLY A CA 1
ATOM 1242 C C . GLY A 1 157 ? -15.132 32.901 33.279 1.00 34.62 157 GLY A C 1
ATOM 1243 O O . GLY A 1 157 ? -14.656 33.185 32.189 1.00 34.62 157 GLY A O 1
ATOM 1244 N N . SER A 1 158 ? -14.686 31.862 33.997 1.00 34.38 158 SER A N 1
ATOM 1245 C CA . SER A 1 158 ? -14.031 30.754 33.294 1.00 34.38 158 SER A CA 1
ATOM 1246 C C . SER A 1 158 ? -15.109 30.114 32.423 1.00 34.38 158 SER A C 1
ATOM 1248 O O . SER A 1 158 ? -15.924 29.332 32.905 1.00 34.38 158 SER A O 1
ATOM 1250 N N . ILE A 1 159 ? -15.184 30.525 31.158 1.00 38.34 159 ILE A N 1
ATOM 1251 C CA . ILE A 1 159 ? -15.867 29.727 30.150 1.00 38.34 159 ILE A CA 1
ATOM 1252 C C . ILE A 1 159 ? -14.950 28.528 29.956 1.00 38.34 159 ILE A C 1
ATOM 1254 O O . ILE A 1 159 ? -13.920 28.619 29.290 1.00 38.34 159 ILE A O 1
ATOM 1258 N N . THR A 1 160 ? -15.282 27.421 30.612 1.00 37.41 160 THR A N 1
ATOM 1259 C CA . THR A 1 160 ? -14.660 26.128 30.352 1.00 37.41 160 THR A CA 1
ATOM 1260 C C . THR A 1 160 ? -15.095 25.728 28.946 1.00 37.41 160 THR A C 1
ATOM 1262 O O . THR A 1 160 ? -16.134 25.102 28.752 1.00 37.41 160 THR A O 1
ATOM 1265 N N . ILE A 1 161 ? -14.348 26.164 27.930 1.00 42.19 161 ILE A N 1
ATOM 1266 C CA . ILE A 1 161 ? -14.510 25.639 26.578 1.00 42.19 161 ILE A CA 1
ATOM 1267 C C . ILE A 1 161 ? -13.934 24.231 26.642 1.00 42.19 161 ILE A C 1
ATOM 1269 O O . ILE A 1 161 ? -12.736 24.020 26.471 1.00 42.19 161 ILE A O 1
ATOM 1273 N N . ASN A 1 162 ? -14.781 23.272 27.006 1.00 46.81 162 ASN A N 1
ATOM 1274 C CA . ASN A 1 162 ? -14.432 21.864 27.025 1.00 46.81 162 ASN A CA 1
ATOM 1275 C C . ASN A 1 162 ? -14.379 21.383 25.573 1.00 46.81 162 ASN A C 1
ATOM 1277 O O . ASN A 1 162 ? -15.262 20.685 25.088 1.00 46.81 162 ASN A O 1
ATOM 1281 N N . THR A 1 163 ? -13.362 21.828 24.836 1.00 46.75 163 THR A N 1
ATOM 1282 C CA . THR A 1 163 ? -13.038 21.275 23.526 1.00 46.75 163 THR A CA 1
ATOM 1283 C C . THR A 1 163 ? -12.170 20.043 23.731 1.00 46.75 163 THR A C 1
ATOM 1285 O O . THR A 1 163 ? -11.083 19.940 23.163 1.00 46.75 163 THR A O 1
ATOM 1288 N N . HIS A 1 164 ? -12.642 19.088 24.535 1.00 51.16 164 HIS A N 1
ATOM 1289 C CA . HIS A 1 164 ? -12.319 17.706 24.228 1.00 51.16 164 HIS A CA 1
ATOM 1290 C C . HIS A 1 164 ? -12.910 17.466 22.843 1.00 51.16 164 HIS A C 1
ATOM 1292 O O . HIS A 1 164 ? -14.125 17.347 22.673 1.00 51.16 164 HIS A O 1
ATOM 1298 N N . ARG A 1 165 ? -12.057 17.514 21.816 1.00 54.16 165 ARG A N 1
ATOM 1299 C CA . ARG A 1 165 ? -12.424 16.927 20.533 1.00 54.16 165 ARG A CA 1
ATOM 1300 C C . ARG A 1 165 ? -12.727 15.476 20.858 1.00 54.16 165 ARG A C 1
ATOM 1302 O O . ARG A 1 165 ? -11.808 14.768 21.252 1.00 54.16 165 ARG A O 1
ATOM 1309 N N . LYS A 1 166 ? -14.002 15.093 20.773 1.00 62.66 166 LYS A N 1
ATOM 1310 C CA . LYS A 1 166 ? -14.396 13.707 20.991 1.00 62.66 166 LYS A CA 1
ATOM 1311 C C . LYS A 1 166 ? -13.586 12.843 20.027 1.00 62.66 166 LYS A C 1
ATOM 1313 O O . LYS A 1 166 ? -13.675 13.047 18.814 1.00 62.66 166 LYS A O 1
ATOM 1318 N N . GLY A 1 167 ? -12.742 11.974 20.566 1.00 66.12 167 GLY A N 1
ATOM 1319 C CA . GLY A 1 167 ? -12.054 10.942 19.809 1.00 66.12 167 GLY A CA 1
ATOM 1320 C C . GLY A 1 167 ? -13.068 9.998 19.169 1.00 66.12 167 GLY A C 1
ATOM 1321 O O . GLY A 1 167 ? -14.204 9.883 19.625 1.00 66.12 167 GLY A O 1
ATOM 1322 N N . LEU A 1 168 ? -12.664 9.310 18.100 1.00 72.12 168 LEU A N 1
ATOM 1323 C CA . LEU A 1 168 ? -13.534 8.351 17.406 1.00 72.12 168 LEU A CA 1
ATOM 1324 C C . LEU A 1 168 ? -14.024 7.222 18.334 1.00 72.12 168 LEU A C 1
ATOM 1326 O O . LEU A 1 168 ? -15.089 6.663 18.106 1.00 72.12 168 LEU A O 1
ATOM 1330 N N . LEU A 1 169 ? -13.245 6.914 19.374 1.00 74.25 169 LEU A N 1
ATOM 1331 C CA . LEU A 1 169 ? -13.525 5.880 20.369 1.00 74.25 169 LEU A CA 1
ATOM 1332 C C . LEU A 1 169 ? -14.000 6.466 21.713 1.00 74.25 169 LEU A C 1
ATOM 1334 O O . LEU A 1 169 ? -14.034 5.756 22.714 1.00 74.25 169 LEU A O 1
ATOM 1338 N N . ASP A 1 170 ? -14.380 7.746 21.765 1.00 71.75 170 ASP A N 1
ATOM 1339 C CA . ASP A 1 170 ? -14.926 8.342 22.987 1.00 71.75 170 ASP A CA 1
ATOM 1340 C C . ASP A 1 170 ? -16.391 7.927 23.181 1.00 71.75 170 ASP A C 1
ATOM 1342 O O . ASP A 1 170 ? -17.204 8.027 22.262 1.00 71.75 170 ASP A O 1
ATOM 1346 N N . GLY A 1 171 ? -16.763 7.547 24.406 1.00 69.50 171 GLY A N 1
ATOM 1347 C CA . GLY A 1 171 ? -18.160 7.294 24.787 1.00 69.50 171 GLY A CA 1
ATOM 1348 C C . GLY A 1 171 ? -18.413 5.959 25.484 1.00 69.50 171 GLY A C 1
ATOM 1349 O O . GLY A 1 171 ? -19.453 5.822 26.124 1.00 69.50 171 GLY A O 1
ATOM 1350 N N . CYS A 1 172 ? -17.473 5.015 25.416 1.00 70.69 172 CYS A N 1
ATOM 1351 C CA . CYS A 1 172 ? -17.534 3.753 26.150 1.00 70.69 172 CYS A CA 1
ATOM 1352 C C . CYS A 1 172 ? -16.145 3.132 26.346 1.00 70.69 172 CYS A C 1
ATOM 1354 O O . CYS A 1 172 ? -15.250 3.339 25.530 1.00 70.69 172 CYS A O 1
ATOM 1356 N N . ASP A 1 173 ? -15.996 2.328 27.399 1.00 76.19 173 ASP A N 1
ATOM 1357 C CA . ASP A 1 173 ? -14.737 1.652 27.749 1.00 76.19 173 ASP A CA 1
ATOM 1358 C C . ASP A 1 173 ? -14.684 0.191 27.256 1.00 76.19 173 ASP A C 1
ATOM 1360 O O . ASP A 1 173 ? -13.654 -0.471 27.363 1.00 76.19 173 ASP A O 1
ATOM 1364 N N . ASP A 1 174 ? -15.781 -0.331 26.693 1.00 82.31 174 ASP A N 1
ATOM 1365 C CA . ASP A 1 174 ? -15.931 -1.733 26.271 1.00 82.31 174 ASP A CA 1
ATOM 1366 C C . ASP A 1 174 ? -15.535 -1.986 24.809 1.00 82.31 174 ASP A C 1
ATOM 1368 O O . ASP A 1 174 ? -15.925 -2.990 24.214 1.00 82.31 174 ASP A O 1
ATOM 1372 N N . TRP A 1 175 ? -14.769 -1.081 24.199 1.00 83.81 175 TRP A N 1
ATOM 1373 C CA . TRP A 1 175 ? -14.327 -1.263 22.824 1.00 83.81 175 TRP A CA 1
ATOM 1374 C C . TRP A 1 175 ? -13.371 -2.452 22.697 1.00 83.81 175 TRP A C 1
ATOM 1376 O O . TRP A 1 175 ? -12.226 -2.391 23.154 1.00 83.81 175 TRP A O 1
ATOM 1386 N N . VAL A 1 176 ? -13.751 -3.457 21.921 1.00 84.12 176 VAL A N 1
ATOM 1387 C CA . VAL A 1 176 ? -12.916 -4.615 21.589 1.00 84.12 176 VAL A CA 1
ATOM 1388 C C . VAL A 1 176 ? -12.366 -4.465 20.172 1.00 84.12 176 VAL A C 1
ATOM 1390 O O . VAL A 1 176 ? -13.082 -4.060 19.256 1.00 84.12 176 VAL A O 1
ATOM 1393 N N . VAL A 1 177 ? -11.076 -4.760 19.995 1.00 85.44 177 VAL A N 1
ATOM 1394 C CA . VAL A 1 177 ? -10.419 -4.811 18.681 1.00 85.44 177 VAL A CA 1
ATOM 1395 C C . VAL A 1 177 ? -10.295 -6.273 18.270 1.00 85.44 177 VAL A C 1
ATOM 1397 O O . VAL A 1 177 ? -9.855 -7.093 19.070 1.00 85.44 177 VAL A O 1
ATOM 1400 N N . SER A 1 178 ? -10.663 -6.581 17.032 1.00 84.44 178 SER A N 1
ATOM 1401 C CA . SER A 1 178 ? -10.464 -7.868 16.359 1.00 84.44 178 SER A CA 1
ATOM 1402 C C . SER A 1 178 ? -9.808 -7.636 14.986 1.00 84.44 178 SER A C 1
ATOM 1404 O O . SER A 1 178 ? -10.084 -6.611 14.378 1.00 84.44 178 SER A O 1
ATOM 1406 N N . ALA A 1 179 ? -8.972 -8.541 14.483 1.00 85.50 179 ALA A N 1
ATOM 1407 C CA . ALA A 1 179 ? -8.332 -8.452 13.167 1.00 85.50 179 ALA A CA 1
ATOM 1408 C C . ALA A 1 179 ? -8.383 -9.815 12.463 1.00 85.50 179 ALA A C 1
ATOM 1410 O O . ALA A 1 179 ? -8.499 -10.836 13.150 1.00 85.50 179 ALA A O 1
ATOM 1411 N N . ASP A 1 180 ? -8.277 -9.852 11.128 1.00 85.25 180 ASP A N 1
ATOM 1412 C CA . ASP A 1 180 ? -8.247 -11.107 10.351 1.00 85.25 180 ASP A CA 1
ATOM 1413 C C . ASP A 1 180 ? -6.898 -11.831 10.501 1.00 85.25 180 ASP A C 1
ATOM 1415 O O . ASP A 1 180 ? -6.069 -11.911 9.593 1.00 85.25 180 ASP A O 1
ATOM 1419 N N . LEU A 1 181 ? -6.662 -12.346 11.708 1.00 82.94 181 LEU A N 1
ATOM 1420 C CA . LEU A 1 181 ? -5.469 -13.080 12.104 1.00 82.94 181 LEU A CA 1
ATOM 1421 C C . LEU A 1 181 ? -5.816 -14.530 12.477 1.00 82.94 181 LEU A C 1
ATOM 1423 O O . LEU A 1 181 ? -6.839 -14.766 13.122 1.00 82.94 181 LEU A O 1
ATOM 1427 N N . PRO A 1 182 ? -4.962 -15.517 12.138 1.00 76.12 182 PRO A N 1
ATOM 1428 C CA . PRO A 1 182 ? -5.185 -16.925 12.484 1.00 76.12 182 PRO A CA 1
ATOM 1429 C C . PRO A 1 182 ? -5.318 -17.175 13.989 1.00 76.12 182 PRO A C 1
ATOM 1431 O O . PRO A 1 182 ? -6.070 -18.049 14.413 1.00 76.12 182 PRO A O 1
ATOM 1434 N N . GLU A 1 183 ? -4.560 -16.423 14.784 1.00 69.56 183 GLU A N 1
ATOM 1435 C CA . GLU A 1 183 ? -4.530 -16.490 16.244 1.00 69.56 183 GLU A CA 1
ATOM 1436 C C . GLU A 1 183 ? -5.749 -15.864 16.936 1.00 69.56 183 GLU A C 1
ATOM 1438 O O . GLU A 1 183 ? -5.910 -16.050 18.142 1.00 69.56 183 GLU A O 1
ATOM 1443 N N . TRP A 1 184 ? -6.582 -15.096 16.228 1.00 66.56 184 TRP A N 1
ATOM 1444 C CA . TRP A 1 184 ? -7.701 -14.381 16.840 1.00 66.56 184 TRP A CA 1
ATOM 1445 C C . TRP A 1 184 ? -9.004 -15.138 16.591 1.00 66.56 184 TRP A C 1
ATOM 1447 O O . TRP A 1 184 ? -9.421 -15.383 15.455 1.00 66.56 184 TRP A O 1
ATOM 1457 N N . GLU A 1 185 ? -9.658 -15.543 17.681 1.00 56.09 185 GLU A N 1
ATOM 1458 C CA . GLU A 1 185 ? -10.927 -16.258 17.621 1.00 56.09 185 GLU A CA 1
ATOM 1459 C C . GLU A 1 185 ? -12.050 -15.327 17.161 1.00 56.09 185 GLU A C 1
ATOM 1461 O O . GLU A 1 185 ? -12.704 -14.693 17.973 1.00 56.09 185 GLU A O 1
ATOM 1466 N N . ARG A 1 186 ? -12.292 -15.344 15.846 1.00 60.94 186 ARG A N 1
ATOM 1467 C CA . ARG A 1 186 ? -13.509 -14.913 15.135 1.00 60.94 186 ARG A CA 1
ATOM 1468 C C . ARG A 1 186 ? -13.920 -13.447 15.340 1.00 60.94 186 ARG A C 1
ATOM 1470 O O . ARG A 1 186 ? -14.035 -12.916 16.435 1.00 60.94 186 ARG A O 1
ATOM 1477 N N . HIS A 1 187 ? -14.269 -12.814 14.227 1.00 67.94 187 HIS A N 1
ATOM 1478 C CA . HIS A 1 187 ? -14.976 -11.541 14.245 1.00 67.94 187 HIS A CA 1
ATOM 1479 C C . HIS A 1 187 ? -16.288 -11.634 15.055 1.00 67.94 187 HIS A C 1
ATOM 1481 O O . HIS A 1 187 ? -16.860 -12.729 15.154 1.00 67.94 187 HIS A O 1
ATOM 1487 N N . PRO A 1 188 ? -16.783 -10.502 15.596 1.00 71.44 188 PRO A N 1
ATOM 1488 C CA . PRO A 1 188 ? -18.040 -10.442 16.342 1.00 71.44 188 PRO A CA 1
ATOM 1489 C C . PRO A 1 188 ? -19.183 -11.124 15.589 1.00 71.44 188 PRO A C 1
ATOM 1491 O O . PRO A 1 188 ? -19.213 -11.100 14.357 1.00 71.44 188 PRO A O 1
ATOM 1494 N N . ASP A 1 189 ? -20.145 -11.697 16.316 1.00 72.12 189 ASP A N 1
ATOM 1495 C CA . ASP A 1 189 ? -21.233 -12.504 15.739 1.00 72.12 189 ASP A CA 1
ATOM 1496 C C . ASP A 1 189 ? -21.957 -11.797 14.578 1.00 72.12 189 ASP A C 1
ATOM 1498 O O . ASP A 1 189 ? -22.200 -12.404 13.536 1.00 72.12 189 ASP A O 1
ATOM 1502 N N . VAL A 1 190 ? -22.185 -10.489 14.715 1.00 69.25 190 VAL A N 1
ATOM 1503 C CA . VAL A 1 190 ? -22.796 -9.618 13.696 1.00 69.25 190 VAL A CA 1
ATOM 1504 C C . VAL A 1 190 ? -22.014 -9.563 12.374 1.00 69.25 190 VAL A C 1
ATOM 1506 O O . VAL A 1 190 ? -22.610 -9.419 11.314 1.00 69.25 190 VAL A O 1
ATOM 1509 N N . ILE A 1 191 ? -20.689 -9.722 12.401 1.00 73.12 191 ILE A N 1
ATOM 1510 C CA . ILE A 1 191 ? -19.847 -9.789 11.196 1.00 73.12 191 ILE A CA 1
ATOM 1511 C C . ILE A 1 191 ? -19.778 -11.221 10.678 1.00 73.12 191 ILE A C 1
ATOM 1513 O O . ILE A 1 191 ? -19.796 -11.436 9.466 1.00 73.12 191 ILE A O 1
ATOM 1517 N N . ARG A 1 192 ? -19.778 -12.215 11.573 1.00 67.12 192 ARG A N 1
ATOM 1518 C CA . ARG A 1 192 ? -19.799 -13.632 11.189 1.00 67.12 192 ARG A CA 1
ATOM 1519 C C . ARG A 1 192 ? -21.003 -13.969 10.307 1.00 67.12 192 ARG A C 1
ATOM 1521 O O . ARG A 1 192 ? -20.852 -14.752 9.372 1.00 67.12 192 ARG A O 1
ATOM 1528 N N . GLU A 1 193 ? -22.161 -13.365 10.567 1.00 70.81 193 GLU A N 1
ATOM 1529 C CA . GLU A 1 193 ? -23.371 -13.537 9.747 1.00 70.81 193 GLU A CA 1
ATOM 1530 C C . GLU A 1 193 ? -23.203 -13.042 8.303 1.00 70.81 193 GLU A C 1
ATOM 1532 O O . GLU A 1 193 ? -23.825 -13.579 7.390 1.00 70.81 193 GLU A O 1
ATOM 1537 N N . THR A 1 194 ? -22.322 -12.065 8.070 1.00 71.81 194 THR A N 1
ATOM 1538 C CA . THR A 1 194 ? -22.098 -11.482 6.736 1.00 71.81 194 THR A CA 1
ATOM 1539 C C . THR A 1 194 ? -21.174 -12.316 5.846 1.00 71.81 194 THR A C 1
ATOM 1541 O O . THR A 1 194 ? -21.064 -12.036 4.655 1.00 71.81 194 THR A O 1
ATOM 1544 N N . ALA A 1 195 ? -20.490 -13.322 6.407 1.00 68.56 195 ALA A N 1
ATOM 1545 C CA . ALA A 1 195 ? -19.407 -14.079 5.767 1.00 68.56 195 ALA A CA 1
ATOM 1546 C C . ALA A 1 195 ? -18.227 -13.225 5.242 1.00 68.56 195 ALA A C 1
ATOM 1548 O O . ALA A 1 195 ? -17.326 -13.763 4.595 1.00 68.56 195 ALA A O 1
ATOM 1549 N N . LEU A 1 196 ? -18.199 -11.921 5.538 1.00 74.31 196 LEU A N 1
ATOM 1550 C CA . LEU A 1 196 ? -17.094 -11.026 5.212 1.00 74.31 196 LEU A CA 1
ATOM 1551 C C . LEU A 1 196 ? -15.982 -11.142 6.262 1.00 74.31 196 LEU A C 1
ATOM 1553 O O . LEU A 1 196 ? -16.226 -11.471 7.425 1.00 74.31 196 LEU A O 1
ATOM 1557 N N . ARG A 1 197 ? -14.748 -10.864 5.836 1.00 75.94 197 ARG A N 1
ATOM 1558 C CA . ARG A 1 197 ? -13.555 -10.817 6.688 1.00 75.94 197 ARG A CA 1
ATOM 1559 C C . ARG A 1 197 ? -12.851 -9.478 6.490 1.00 75.94 197 ARG A C 1
ATOM 1561 O O . ARG A 1 197 ? -12.018 -9.386 5.597 1.00 75.94 197 ARG A O 1
ATOM 1568 N N . PRO A 1 198 ? -13.254 -8.456 7.256 1.00 84.06 198 PRO A N 1
ATOM 1569 C CA . PRO A 1 198 ? -12.555 -7.179 7.286 1.00 84.06 198 PRO A CA 1
ATOM 1570 C C . PRO A 1 198 ? -11.137 -7.338 7.832 1.00 84.06 198 PRO A C 1
ATOM 1572 O O . PRO A 1 198 ? -10.925 -8.186 8.702 1.00 84.06 198 PRO A O 1
ATOM 1575 N N . ASP A 1 199 ? -10.208 -6.482 7.415 1.00 86.56 199 ASP A N 1
ATOM 1576 C CA . ASP A 1 199 ? -8.827 -6.493 7.913 1.00 86.56 199 ASP A CA 1
ATOM 1577 C C . ASP A 1 199 ? -8.758 -6.243 9.432 1.00 86.56 199 ASP A C 1
ATOM 1579 O O . ASP A 1 199 ? -8.086 -6.963 10.181 1.00 86.56 199 ASP A O 1
ATOM 1583 N N . THR A 1 200 ? -9.468 -5.228 9.935 1.00 85.56 200 THR A N 1
ATOM 1584 C CA . THR A 1 200 ? -9.608 -4.954 11.373 1.00 85.56 200 THR A CA 1
ATOM 1585 C C . THR A 1 200 ? -10.990 -4.404 11.711 1.00 85.56 200 THR A C 1
ATOM 1587 O O . THR A 1 200 ? -11.564 -3.578 11.007 1.00 85.56 200 THR A O 1
ATOM 1590 N N . VAL A 1 201 ? -11.526 -4.841 12.845 1.00 86.00 201 VAL A N 1
ATOM 1591 C CA . VAL A 1 201 ? -12.835 -4.464 13.371 1.00 86.00 201 VAL A CA 1
ATOM 1592 C C . VAL A 1 201 ? -12.680 -3.977 14.798 1.00 86.00 201 VAL A C 1
ATOM 1594 O O . VAL A 1 201 ? -12.129 -4.667 15.654 1.00 86.00 201 VAL A O 1
ATOM 1597 N N . ILE A 1 202 ? -13.244 -2.813 15.079 1.00 86.81 202 ILE A N 1
ATOM 1598 C CA . ILE A 1 202 ? -13.382 -2.270 16.424 1.00 86.81 202 ILE A CA 1
ATOM 1599 C C . ILE A 1 202 ? -14.873 -2.209 16.723 1.00 86.81 202 ILE A C 1
ATOM 1601 O O . ILE A 1 202 ? -15.628 -1.621 15.955 1.00 86.81 202 ILE A O 1
ATOM 1605 N N . HIS A 1 203 ? -15.319 -2.811 17.818 1.00 86.19 203 HIS A N 1
ATOM 1606 C CA . HIS A 1 203 ? -16.738 -2.822 18.162 1.00 86.19 203 HIS A CA 1
ATOM 1607 C C . HIS A 1 203 ? -16.961 -2.582 19.649 1.00 86.19 203 HIS A C 1
ATOM 1609 O O . HIS A 1 203 ? -16.093 -2.879 20.468 1.00 86.19 203 HIS A O 1
ATOM 1615 N N . SER A 1 204 ? -18.126 -2.040 19.985 1.00 84.12 204 SER A N 1
ATOM 1616 C CA . SER A 1 204 ? -18.605 -1.872 21.356 1.00 84.12 204 SER A CA 1
ATOM 1617 C C . SER A 1 204 ? -20.014 -2.445 21.451 1.00 84.12 204 SER A C 1
ATOM 1619 O O . SER A 1 204 ? -20.881 -2.149 20.623 1.00 84.12 204 SER A O 1
ATOM 1621 N N . VAL A 1 205 ? -20.241 -3.283 22.462 1.00 82.06 205 VAL A N 1
ATOM 1622 C CA . VAL A 1 205 ? -21.551 -3.897 22.706 1.00 82.06 205 VAL A CA 1
ATOM 1623 C C . VAL A 1 205 ? -22.483 -2.876 23.351 1.00 82.06 205 VAL A C 1
ATOM 1625 O O . VAL A 1 205 ? -23.660 -2.815 23.000 1.00 82.06 205 VAL A O 1
ATOM 1628 N N . SER A 1 206 ? -21.954 -2.040 24.248 1.00 81.25 206 SER A N 1
ATOM 1629 C CA . SER A 1 206 ? -22.717 -1.032 24.984 1.00 81.25 206 SER A CA 1
ATOM 1630 C C . SER A 1 206 ? -23.295 0.059 24.082 1.00 81.25 206 SER A C 1
ATOM 1632 O O . SER A 1 206 ? -24.430 0.488 24.283 1.00 81.25 206 SER A O 1
ATOM 1634 N N . THR A 1 207 ? -22.544 0.477 23.061 1.00 81.25 207 THR A N 1
ATOM 1635 C CA . THR A 1 207 ? -22.975 1.511 22.107 1.00 81.25 207 THR A CA 1
ATOM 1636 C C . THR A 1 207 ? -23.566 0.936 20.821 1.00 81.25 207 THR A C 1
ATOM 1638 O O . THR A 1 207 ? -24.114 1.689 20.018 1.00 81.25 207 THR A O 1
ATOM 1641 N N . GLN A 1 208 ? -23.470 -0.384 20.620 1.00 82.75 208 GLN A N 1
ATOM 1642 C CA . GLN A 1 208 ? -23.825 -1.081 19.377 1.00 82.75 208 GLN A CA 1
ATOM 1643 C C . GLN A 1 208 ? -23.128 -0.500 18.133 1.00 82.75 208 GLN A C 1
ATOM 1645 O O . GLN A 1 208 ? -23.685 -0.500 17.034 1.00 82.75 208 GLN A O 1
ATOM 1650 N N . GLN A 1 209 ? -21.908 0.014 18.299 1.00 81.69 209 GLN A N 1
ATOM 1651 C CA . GLN A 1 209 ? -21.117 0.595 17.217 1.00 81.69 209 GLN A CA 1
ATOM 1652 C C . GLN A 1 209 ? -20.062 -0.385 16.709 1.00 81.69 209 GLN A C 1
ATOM 1654 O O . GLN A 1 209 ? -19.447 -1.123 17.480 1.00 81.69 209 GLN A O 1
ATOM 1659 N N . ILE A 1 210 ? -19.838 -0.355 15.394 1.00 84.31 210 ILE A N 1
ATOM 1660 C CA . ILE A 1 210 ? -18.821 -1.141 14.694 1.00 84.31 210 ILE A CA 1
ATOM 1661 C C . ILE A 1 210 ? -18.065 -0.202 13.758 1.00 84.31 210 ILE A C 1
ATOM 1663 O O . ILE A 1 210 ? -18.671 0.549 12.995 1.00 84.31 210 ILE A O 1
ATOM 1667 N N . ILE A 1 211 ? -16.742 -0.265 13.812 1.00 84.62 211 ILE A N 1
ATOM 1668 C CA . ILE A 1 211 ? -15.818 0.459 12.947 1.00 84.62 211 ILE A CA 1
ATOM 1669 C C . ILE A 1 211 ? -14.969 -0.587 12.234 1.00 84.62 211 ILE A C 1
ATOM 1671 O O . ILE A 1 211 ? -14.343 -1.428 12.877 1.00 84.62 211 ILE A O 1
ATOM 1675 N N . MET A 1 212 ? -14.956 -0.526 10.908 1.00 85.31 212 MET A N 1
ATOM 1676 C CA . MET A 1 212 ? -14.126 -1.376 10.057 1.00 85.31 212 MET A CA 1
ATOM 1677 C C . MET A 1 212 ? -12.942 -0.561 9.543 1.00 85.31 212 MET A C 1
ATOM 1679 O O . MET A 1 212 ? -13.104 0.606 9.179 1.00 85.31 212 MET A O 1
ATOM 1683 N N . VAL A 1 213 ? -11.764 -1.172 9.547 1.00 80.50 213 VAL A N 1
ATOM 1684 C CA . VAL A 1 213 ? -10.511 -0.601 9.052 1.00 80.50 213 VAL A CA 1
ATOM 1685 C C . VAL A 1 213 ? -9.987 -1.541 7.973 1.00 80.50 213 VAL A C 1
ATOM 1687 O O . VAL A 1 213 ? -9.792 -2.721 8.255 1.00 80.50 213 VAL A O 1
ATOM 1690 N N . GLU A 1 214 ? -9.798 -0.992 6.773 1.00 74.94 214 GLU A N 1
ATOM 1691 C CA . GLU A 1 214 ? -9.338 -1.640 5.532 1.00 74.94 214 GLU A CA 1
ATOM 1692 C C . GLU A 1 214 ? -8.276 -0.749 4.863 1.00 74.94 214 GLU A C 1
ATOM 1694 O O . GLU A 1 214 ? -8.353 0.492 5.062 1.00 74.94 214 GLU A O 1
#

Radius of gyration: 25.68 Å; Cα contacts (8 Å, |Δi|>4): 202; chains: 1; bounding box: 46×62×64 Å

Secondary structure (DSSP, 8-state):
---------------S-HHHHHHHHHHHHHHHHHTT----TTT-----EETTEE-TT--EEETTEEE------HHHHHHTTS-S--B-TTT-SB--HHIIIII-HHHHHTTHHHHHHHHHHHHHHHHHHHHHHT----------PPPTT------S-----------TTTT-S-PEEEES-TTS----HHHHTTT---SEEEEETTTTEEEEE-

Organism: NCBI:txid259542

Sequence (214 aa):
MPPLKAFMDDTTIICSKEDETRRILTRLDDLMSWCRMEFKPKKSRSLSIRRGKIDEAITFTVAEQCVYDLLPSNANLVRGGKKDDPTCPLCHGMQTTEHVLSSCKVTLSQGRYTWRHNRVLQELASFISTAKGEIHPSSTSSTVFTTESGVKKWHRGSITINTHRKGLLDGCDDWVVSADLPEWERHPDVIRETALRPDTVIHSVSTQQIIMVE

pLDDT: mean 74.32, std 18.07, range [30.02, 95.5]

Solvent-accessible surface area (backbone atoms only — not comparable to full-atom values): 13842 Å² total; per-residue (Å²): 132,82,82,80,83,77,88,78,90,81,85,87,86,90,71,95,46,71,72,56,47,54,53,50,43,53,54,48,47,53,52,32,49,73,70,76,42,78,77,55,44,94,76,47,72,40,84,40,73,53,96,91,36,79,35,85,86,60,71,48,60,45,81,92,33,81,22,49,65,74,64,88,21,34,40,46,30,30,76,66,72,75,40,94,62,30,48,28,95,80,68,67,44,75,17,40,62,62,28,74,76,78,62,37,66,53,46,55,76,68,42,46,59,59,50,54,52,46,51,52,44,51,51,51,52,48,49,58,54,49,58,62,75,63,66,66,76,78,78,80,77,77,81,78,87,77,65,102,75,80,77,90,84,85,87,87,77,87,75,79,76,78,73,70,74,78,52,96,72,63,90,61,89,67,66,44,77,45,48,72,40,94,89,48,88,67,67,59,70,82,45,53,76,68,74,61,81,61,52,26,39,38,35,26,77,91,77,70,45,78,46,77,49,126

Mean predicted aligned error: 16.26 Å

Foldseek 3Di:
DPDDPDPDPDDDDDDDDLVVVQVVLVVVQVVCVVVVHADDLVPDADFDDDPNHTDQVRWHDHPNDTHYHPPPQLVNCCVVVNDVDQADPQQRDRTDPCCVQPNPPRCVVVCVNVVVLQVVLVVVQVVVVVVLVPPDDPPPPPDDDDDPPDDDDDDDDPPPPPPPVQDPPPDDSQKDKDAPHPPTDDDPPVVVVVVDHAGMWIAHPVVRDIDGDD